Protein AF-A0ABD3MYV7-F1 (afdb_monomer)

Structure (mmCIF, N/CA/C/O backbone):
data_AF-A0ABD3MYV7-F1
#
_entry.id   AF-A0ABD3MYV7-F1
#
loop_
_atom_site.group_PDB
_atom_site.id
_atom_site.type_symbol
_atom_site.label_atom_id
_atom_site.label_alt_id
_atom_site.label_comp_id
_atom_site.label_asym_id
_atom_site.label_entity_id
_atom_site.label_seq_id
_atom_site.pdbx_PDB_ins_code
_atom_site.Cartn_x
_atom_site.Cartn_y
_atom_site.Cartn_z
_atom_site.occupancy
_atom_site.B_iso_or_equiv
_atom_site.auth_seq_id
_atom_site.auth_comp_id
_atom_site.auth_asym_id
_atom_site.auth_atom_id
_atom_site.pdbx_PDB_model_num
ATOM 1 N N . MET A 1 1 ? 2.515 -23.924 21.055 1.00 36.47 1 MET A N 1
ATOM 2 C CA . MET A 1 1 ? 2.616 -22.452 21.004 1.00 36.47 1 MET A CA 1
ATOM 3 C C . MET A 1 1 ? 3.334 -22.144 19.725 1.00 36.47 1 MET A C 1
ATOM 5 O O . MET A 1 1 ? 4.558 -22.101 19.681 1.00 36.47 1 MET A O 1
ATOM 9 N N . ASP A 1 2 ? 2.544 -22.085 18.675 1.00 47.31 2 ASP A N 1
ATOM 10 C CA . ASP A 1 2 ? 3.003 -21.839 17.327 1.00 47.31 2 ASP A CA 1
ATOM 11 C C . ASP A 1 2 ? 3.311 -20.348 17.222 1.00 47.31 2 ASP A C 1
ATOM 13 O O . ASP A 1 2 ? 2.610 -19.517 17.807 1.00 47.31 2 ASP A O 1
ATOM 17 N N . ILE A 1 3 ? 4.426 -20.013 16.579 1.00 49.31 3 ILE A N 1
ATOM 18 C CA . ILE A 1 3 ? 4.874 -18.626 16.492 1.00 49.31 3 ILE A CA 1
ATOM 19 C C . ILE A 1 3 ? 3.956 -17.933 15.492 1.00 49.31 3 ILE A C 1
ATOM 21 O O . ILE A 1 3 ? 4.133 -18.089 14.284 1.00 49.31 3 ILE A O 1
ATOM 25 N N . ILE A 1 4 ? 2.984 -17.184 16.013 1.00 54.34 4 ILE A N 1
ATOM 26 C CA . ILE A 1 4 ? 2.202 -16.225 15.238 1.00 54.34 4 ILE A CA 1
ATOM 27 C C . ILE A 1 4 ? 3.210 -15.216 14.685 1.00 54.34 4 ILE A C 1
ATOM 29 O O . ILE A 1 4 ? 3.728 -14.371 15.417 1.00 54.34 4 ILE A O 1
ATOM 33 N N . GLN A 1 5 ? 3.545 -15.357 13.404 1.00 55.78 5 GLN A N 1
ATOM 34 C CA . GLN A 1 5 ? 4.184 -14.271 12.675 1.00 55.78 5 GLN A CA 1
ATOM 35 C C . GLN A 1 5 ? 3.146 -13.146 12.601 1.00 55.78 5 GLN A C 1
ATOM 37 O O . GLN A 1 5 ? 1.983 -13.444 12.330 1.00 55.78 5 GLN A O 1
ATOM 42 N N . PRO A 1 6 ? 3.507 -11.884 12.884 1.00 60.34 6 PRO A N 1
ATOM 43 C CA . PRO A 1 6 ? 2.593 -10.784 12.628 1.00 60.34 6 PRO A CA 1
ATOM 44 C C . PRO A 1 6 ? 2.357 -10.733 11.117 1.00 60.34 6 PRO A C 1
ATOM 46 O O . PRO A 1 6 ? 3.303 -10.497 10.364 1.00 60.34 6 PRO A O 1
ATOM 49 N N . ASP A 1 7 ? 1.127 -11.012 10.685 1.00 63.66 7 ASP A N 1
ATOM 50 C CA . ASP A 1 7 ? 0.759 -10.938 9.273 1.00 63.66 7 ASP A CA 1
ATOM 51 C C . ASP A 1 7 ? 1.057 -9.526 8.748 1.00 63.66 7 ASP A C 1
ATOM 53 O O . ASP A 1 7 ? 0.662 -8.526 9.355 1.00 63.66 7 ASP A O 1
ATOM 57 N N . GLU A 1 8 ? 1.789 -9.446 7.633 1.00 74.06 8 GLU A N 1
ATOM 58 C CA . GLU A 1 8 ? 2.150 -8.177 6.998 1.00 74.06 8 GLU A CA 1
ATOM 59 C C . GLU A 1 8 ? 0.864 -7.439 6.618 1.00 74.06 8 GLU A C 1
ATOM 61 O O . GLU A 1 8 ? 0.076 -7.915 5.795 1.00 74.06 8 GLU A O 1
ATOM 66 N N . THR A 1 9 ? 0.611 -6.293 7.255 1.00 83.06 9 THR A N 1
ATOM 67 C CA . THR A 1 9 ? -0.692 -5.644 7.096 1.00 83.06 9 THR A CA 1
ATOM 68 C C . THR A 1 9 ? -0.845 -5.118 5.665 1.00 83.06 9 THR A C 1
ATOM 70 O O . THR A 1 9 ? 0.145 -4.705 5.051 1.00 83.06 9 THR A O 1
ATOM 73 N N . PRO A 1 10 ? -2.070 -5.047 5.108 1.00 81.44 10 PRO A N 1
ATOM 74 C CA . PRO A 1 10 ? -2.277 -4.515 3.758 1.00 81.44 10 PRO A CA 1
ATOM 75 C C . PRO A 1 10 ? -1.707 -3.099 3.555 1.00 81.44 10 PRO A C 1
ATOM 77 O O . PRO A 1 10 ? -1.323 -2.746 2.441 1.00 81.44 10 PRO A O 1
ATOM 80 N N . ALA A 1 11 ? -1.602 -2.309 4.631 1.00 84.31 11 ALA A N 1
ATOM 81 C CA . ALA A 1 11 ? -0.938 -1.010 4.633 1.00 84.31 11 ALA A CA 1
ATOM 82 C C . ALA A 1 11 ? 0.594 -1.124 4.493 1.00 84.31 11 ALA A C 1
ATOM 84 O O . ALA A 1 11 ? 1.169 -0.431 3.657 1.00 84.31 11 ALA A O 1
ATOM 85 N N . GLN A 1 12 ? 1.243 -2.022 5.245 1.00 87.94 12 GLN A N 1
ATOM 86 C CA . GLN A 1 12 ? 2.692 -2.272 5.163 1.00 87.94 12 GLN A CA 1
ATOM 87 C C . GLN A 1 12 ? 3.096 -2.806 3.781 1.00 87.94 12 GLN A C 1
ATOM 89 O O . GLN A 1 12 ? 4.025 -2.285 3.166 1.00 87.94 12 GLN A O 1
ATOM 94 N N . ALA A 1 13 ? 2.338 -3.766 3.243 1.00 87.56 13 ALA A N 1
ATOM 95 C CA . ALA A 1 13 ? 2.571 -4.301 1.902 1.00 87.56 13 ALA A CA 1
ATOM 96 C C . ALA A 1 13 ? 2.395 -3.230 0.803 1.00 87.56 13 ALA A C 1
ATOM 98 O O . ALA A 1 13 ? 3.125 -3.217 -0.195 1.00 87.56 13 ALA A O 1
ATOM 99 N N . TRP A 1 14 ? 1.448 -2.297 0.977 1.00 91.12 14 TRP A N 1
ATOM 100 C CA . TRP A 1 14 ? 1.269 -1.162 0.067 1.00 91.12 14 TRP A CA 1
ATOM 101 C C . TRP A 1 14 ? 2.412 -0.141 0.180 1.00 91.12 14 TRP A C 1
ATOM 103 O O . TRP A 1 14 ? 2.925 0.303 -0.848 1.00 91.12 14 TRP A O 1
ATOM 113 N N . GLU A 1 15 ? 2.858 0.184 1.397 1.00 91.38 15 GLU A N 1
ATOM 114 C CA . GLU A 1 15 ? 3.993 1.078 1.665 1.00 91.38 15 GLU A CA 1
ATOM 115 C C . GLU A 1 15 ? 5.293 0.526 1.056 1.00 91.38 15 GLU A C 1
ATOM 117 O O . GLU A 1 15 ? 5.950 1.212 0.271 1.00 91.38 15 GLU A O 1
ATOM 122 N N . ALA A 1 16 ? 5.604 -0.752 1.292 1.00 92.62 16 ALA A N 1
ATOM 123 C CA . ALA A 1 16 ? 6.754 -1.430 0.694 1.00 92.62 16 ALA A CA 1
ATOM 124 C C . ALA A 1 16 ? 6.693 -1.452 -0.849 1.00 92.62 16 ALA A C 1
ATOM 126 O O . ALA A 1 16 ? 7.713 -1.276 -1.524 1.00 92.62 16 ALA A O 1
ATOM 127 N N . SER A 1 17 ? 5.498 -1.621 -1.429 1.00 91.88 17 SER A N 1
ATOM 128 C CA . SER A 1 17 ? 5.279 -1.574 -2.883 1.00 91.88 17 SER A CA 1
ATOM 129 C C . SER A 1 17 ? 5.450 -0.163 -3.465 1.00 91.88 17 SER A C 1
ATOM 131 O O . SER A 1 17 ? 6.035 0.004 -4.546 1.00 91.88 17 SER A O 1
ATOM 133 N N . LEU A 1 18 ? 5.006 0.870 -2.739 1.00 92.94 18 LEU A N 1
ATOM 134 C CA . LEU A 1 18 ? 5.234 2.271 -3.091 1.00 92.94 18 LEU A CA 1
ATOM 135 C C . LEU A 1 18 ? 6.731 2.594 -3.075 1.00 92.94 18 LEU A C 1
ATOM 137 O O . LEU A 1 18 ? 7.252 3.083 -4.078 1.00 92.94 18 LEU A O 1
ATOM 141 N N . ASP A 1 19 ? 7.437 2.257 -1.997 1.00 94.62 19 ASP A N 1
ATOM 142 C CA . ASP A 1 19 ? 8.872 2.514 -1.860 1.00 94.62 19 ASP A CA 1
ATOM 143 C C . ASP A 1 19 ? 9.697 1.756 -2.903 1.00 94.62 19 ASP A C 1
ATOM 145 O O . ASP A 1 19 ? 10.588 2.338 -3.532 1.00 94.62 19 ASP A O 1
ATOM 149 N N . ALA A 1 20 ? 9.376 0.490 -3.181 1.00 94.06 20 ALA A N 1
ATOM 150 C CA . ALA A 1 20 ? 9.996 -0.261 -4.271 1.00 94.06 20 ALA A CA 1
ATOM 151 C C . ALA A 1 20 ? 9.771 0.422 -5.636 1.00 94.06 20 ALA A C 1
ATOM 153 O O . ALA A 1 20 ? 10.684 0.484 -6.468 1.00 94.06 20 ALA A O 1
ATOM 154 N N . THR A 1 21 ? 8.583 0.989 -5.863 1.00 94.00 21 THR A N 1
ATOM 155 C CA . THR A 1 21 ? 8.242 1.714 -7.097 1.00 94.00 21 THR A CA 1
ATOM 156 C C . THR A 1 21 ? 8.982 3.051 -7.200 1.00 94.00 21 THR A C 1
ATOM 158 O O . THR A 1 21 ? 9.562 3.345 -8.247 1.00 94.00 21 THR A O 1
ATOM 161 N N . CYS A 1 22 ? 9.047 3.832 -6.120 1.00 93.81 22 CYS A N 1
ATOM 162 C CA . CYS A 1 22 ? 9.780 5.098 -6.040 1.00 93.81 22 CYS A CA 1
ATOM 163 C C . CYS A 1 22 ? 11.290 4.902 -6.244 1.00 93.81 22 CYS A C 1
ATOM 165 O O . CYS A 1 22 ? 11.905 5.587 -7.069 1.00 93.81 22 CYS A O 1
ATOM 167 N N . ASN A 1 23 ? 11.885 3.909 -5.577 1.00 94.81 23 ASN A N 1
ATOM 168 C CA . ASN A 1 23 ? 13.293 3.551 -5.757 1.00 94.81 23 ASN A CA 1
ATOM 169 C C . ASN A 1 23 ? 13.581 3.058 -7.186 1.00 94.81 23 ASN A C 1
ATOM 171 O O . ASN A 1 23 ? 14.615 3.409 -7.767 1.00 94.81 23 ASN A O 1
ATOM 175 N N . ARG A 1 24 ? 12.654 2.308 -7.805 1.00 93.50 24 ARG A N 1
ATOM 176 C CA . ARG A 1 24 ? 12.755 1.899 -9.216 1.00 93.50 24 ARG A CA 1
ATOM 177 C C . ARG A 1 24 ? 12.683 3.098 -10.163 1.00 93.50 24 ARG A C 1
ATOM 179 O O . ARG A 1 24 ? 13.542 3.201 -11.035 1.00 93.50 24 ARG A O 1
ATOM 186 N N . LEU A 1 25 ? 11.724 4.010 -9.988 1.00 94.00 25 LEU A N 1
ATOM 187 C CA . LEU A 1 25 ? 11.602 5.247 -10.774 1.00 94.00 25 LEU A CA 1
ATOM 188 C C . LEU A 1 25 ? 12.901 6.063 -10.733 1.00 94.00 25 LEU A C 1
ATOM 190 O O . LEU A 1 25 ? 13.466 6.372 -11.784 1.00 94.00 25 LEU A O 1
ATOM 194 N N . MET A 1 26 ? 13.419 6.334 -9.531 1.00 94.00 26 MET A N 1
ATOM 195 C CA . MET A 1 26 ? 14.674 7.065 -9.333 1.00 94.00 26 MET A CA 1
ATOM 196 C C . MET A 1 26 ? 15.857 6.358 -10.012 1.00 94.00 26 MET A C 1
ATOM 198 O O . MET A 1 26 ? 16.625 6.983 -10.744 1.00 94.00 26 MET A O 1
ATOM 202 N N . SER A 1 27 ? 15.973 5.039 -9.841 1.00 93.12 27 SER A N 1
ATOM 203 C CA . SER A 1 27 ? 17.054 4.242 -10.435 1.00 93.12 27 SER A CA 1
ATOM 204 C C . SER A 1 27 ? 17.023 4.248 -11.968 1.00 93.12 27 SER A C 1
ATOM 206 O O . SER A 1 27 ? 18.074 4.353 -12.603 1.00 93.12 27 SER A O 1
ATOM 208 N N . GLN A 1 28 ? 15.837 4.173 -12.582 1.00 92.38 28 GLN A N 1
ATOM 209 C CA . GLN A 1 28 ? 15.694 4.219 -14.043 1.00 92.38 28 GLN A CA 1
ATOM 210 C C . GLN A 1 28 ? 15.928 5.630 -14.594 1.00 92.38 28 GLN A C 1
ATOM 212 O O . GLN A 1 28 ? 16.601 5.773 -15.611 1.00 92.38 28 GLN A O 1
ATOM 217 N N . TYR A 1 29 ? 15.481 6.675 -13.892 1.00 92.94 29 TYR A N 1
ATOM 218 C CA . TYR A 1 29 ? 15.766 8.066 -14.252 1.00 92.94 29 TYR A CA 1
ATOM 219 C C . TYR A 1 29 ? 17.272 8.378 -14.207 1.00 92.94 29 TYR A C 1
ATOM 221 O O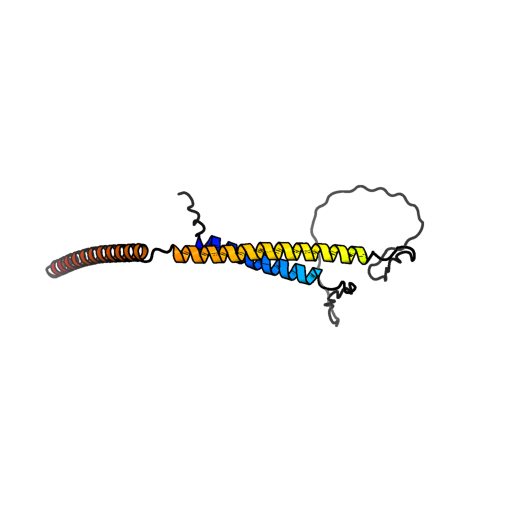 . TYR A 1 29 ? 17.826 8.907 -15.170 1.00 92.94 29 TYR A O 1
ATOM 229 N N . LEU A 1 30 ? 17.972 7.967 -13.144 1.00 92.44 30 LEU A N 1
ATOM 230 C CA . LEU A 1 30 ? 19.432 8.092 -13.045 1.00 92.44 30 LEU A CA 1
ATOM 231 C C . LEU A 1 30 ? 20.170 7.253 -14.105 1.00 92.44 30 LEU A C 1
ATOM 233 O O . LEU A 1 30 ? 21.214 7.679 -14.603 1.00 92.44 30 LEU A O 1
ATOM 237 N N . SER A 1 31 ? 19.632 6.091 -14.487 1.00 88.94 31 SER A N 1
ATOM 238 C CA . SER A 1 31 ? 20.186 5.272 -15.577 1.00 88.94 31 SER A CA 1
ATOM 239 C C . SER A 1 31 ? 19.998 5.936 -16.944 1.00 88.94 31 SER A C 1
ATOM 241 O O . SER A 1 31 ? 20.932 5.956 -17.744 1.00 88.94 31 SER A O 1
ATOM 243 N N . LEU A 1 32 ? 18.836 6.550 -17.190 1.00 90.44 32 LEU A N 1
ATOM 244 C CA . LEU A 1 32 ? 18.550 7.324 -18.397 1.00 90.44 32 LEU A CA 1
ATOM 245 C C . LEU A 1 32 ? 19.470 8.548 -18.501 1.00 90.44 32 LEU A C 1
ATOM 247 O O . LEU A 1 32 ? 20.079 8.755 -19.546 1.00 90.44 32 LEU A O 1
ATOM 251 N N . LEU A 1 33 ? 19.646 9.307 -17.412 1.00 90.00 33 LEU A N 1
ATOM 252 C CA . LEU A 1 33 ? 20.596 10.425 -17.362 1.00 90.00 33 LEU A CA 1
ATOM 253 C C . LEU A 1 33 ? 22.038 9.971 -17.629 1.00 90.00 33 LEU A C 1
ATOM 255 O O . LEU A 1 33 ? 22.768 10.661 -18.334 1.00 90.00 33 LEU A O 1
ATOM 259 N N . ARG A 1 34 ? 22.449 8.804 -17.115 1.00 87.06 34 ARG A N 1
ATOM 260 C CA . ARG A 1 34 ? 23.784 8.238 -17.367 1.00 87.06 34 ARG A CA 1
ATOM 261 C C . ARG A 1 34 ? 23.978 7.802 -18.822 1.00 87.06 34 ARG A C 1
ATOM 263 O O . ARG A 1 34 ? 25.063 7.999 -19.351 1.00 87.06 34 ARG A O 1
ATOM 270 N N . ALA A 1 35 ? 22.953 7.236 -19.458 1.00 81.81 35 ALA A N 1
ATOM 271 C CA . ALA A 1 35 ? 23.001 6.821 -20.863 1.00 81.81 35 ALA A CA 1
ATOM 272 C C . ALA A 1 35 ? 22.854 7.997 -21.852 1.00 81.81 35 ALA A C 1
ATOM 274 O O . ALA A 1 35 ? 23.325 7.910 -22.983 1.00 81.81 35 ALA A O 1
ATOM 275 N N . ALA A 1 36 ? 22.212 9.092 -21.430 1.00 77.06 36 ALA A N 1
ATOM 276 C CA . ALA A 1 36 ? 22.079 10.333 -22.197 1.00 77.06 36 ALA A CA 1
ATOM 277 C C . ALA A 1 36 ? 23.242 11.321 -21.980 1.00 77.06 36 ALA A C 1
ATOM 279 O O . ALA A 1 36 ? 23.415 12.247 -22.774 1.00 77.06 36 ALA A O 1
ATOM 280 N N . ALA A 1 37 ? 24.041 11.147 -20.922 1.00 79.75 37 ALA A N 1
ATOM 281 C CA . ALA A 1 37 ? 25.275 11.897 -20.741 1.00 79.75 37 ALA A CA 1
ATOM 282 C C . ALA A 1 37 ? 26.236 11.592 -21.907 1.00 79.75 37 ALA A C 1
ATOM 284 O O . ALA A 1 37 ? 26.428 10.422 -22.247 1.00 79.75 37 ALA A O 1
ATOM 285 N N . PRO A 1 38 ? 26.862 12.608 -22.531 1.00 64.56 38 PRO A N 1
ATOM 286 C CA . PRO A 1 38 ? 27.871 12.355 -23.547 1.00 64.56 38 PRO A CA 1
ATOM 287 C C . PRO A 1 38 ? 29.024 11.561 -22.930 1.00 64.56 38 PRO A C 1
ATOM 289 O O . PRO A 1 38 ? 29.392 11.795 -21.777 1.00 64.56 38 PRO A O 1
ATOM 292 N N . ALA A 1 39 ? 29.627 10.667 -23.714 1.00 61.19 39 ALA A N 1
ATOM 293 C CA . ALA A 1 39 ? 30.823 9.926 -23.327 1.00 61.19 39 ALA A CA 1
ATOM 294 C C . ALA A 1 39 ? 32.039 10.867 -23.240 1.00 61.19 39 ALA A C 1
ATOM 296 O O . ALA A 1 39 ? 32.925 10.866 -24.094 1.00 61.19 39 ALA A O 1
ATOM 297 N N . THR A 1 40 ? 32.075 11.704 -22.201 1.00 48.66 40 THR A N 1
ATOM 298 C CA . THR A 1 40 ? 33.272 12.434 -21.801 1.00 48.66 40 THR A CA 1
ATOM 299 C C . THR A 1 40 ? 34.365 11.414 -21.533 1.00 48.66 40 THR A C 1
ATOM 301 O O . THR A 1 40 ? 34.177 10.525 -20.700 1.00 48.66 40 THR A O 1
ATOM 304 N N . THR A 1 41 ? 35.487 11.556 -22.242 1.00 44.34 41 THR A N 1
ATOM 305 C CA . THR A 1 41 ? 36.715 10.772 -22.080 1.00 44.34 41 THR A CA 1
ATOM 306 C C . THR A 1 41 ? 36.946 10.407 -20.618 1.00 44.34 41 THR A C 1
ATOM 308 O O . THR A 1 41 ? 36.875 11.281 -19.755 1.00 44.34 41 THR A O 1
ATOM 311 N N . THR A 1 42 ? 37.241 9.135 -20.337 1.00 44.19 42 THR A N 1
ATOM 312 C CA . THR A 1 42 ? 37.446 8.614 -18.978 1.00 44.19 42 THR A CA 1
ATOM 313 C C . THR A 1 42 ? 38.747 9.132 -18.357 1.00 44.19 42 THR A C 1
ATOM 315 O O . THR A 1 42 ? 39.705 8.388 -18.151 1.00 44.19 42 THR A O 1
ATOM 318 N N . THR A 1 43 ? 38.783 10.425 -18.040 1.00 40.59 43 THR A N 1
ATOM 319 C CA . THR A 1 43 ? 39.761 11.040 -17.149 1.00 40.59 43 THR A CA 1
ATOM 320 C C . THR A 1 43 ? 39.474 10.530 -15.745 1.00 40.59 43 THR A C 1
ATOM 322 O O . THR A 1 43 ? 38.620 11.050 -15.029 1.00 40.59 43 THR A O 1
ATOM 325 N N . SER A 1 44 ? 40.169 9.461 -15.365 1.00 38.28 44 SER A N 1
ATOM 326 C CA . SER A 1 44 ? 40.065 8.850 -14.047 1.00 38.28 44 SER A CA 1
ATOM 327 C C . SER A 1 44 ? 40.565 9.814 -12.970 1.00 38.28 44 SER A C 1
ATOM 329 O O . SER A 1 44 ? 41.757 9.855 -12.665 1.00 38.28 44 SER A O 1
ATOM 331 N N . LEU A 1 45 ? 39.645 10.564 -12.362 1.00 36.66 45 LEU A N 1
ATOM 332 C CA . LEU A 1 45 ? 39.866 11.256 -11.092 1.00 36.66 45 LEU A CA 1
ATOM 333 C C . LEU A 1 45 ? 39.941 10.219 -9.964 1.00 36.66 45 LEU A C 1
ATOM 335 O O . LEU A 1 45 ? 39.028 10.064 -9.157 1.00 36.66 45 LEU A O 1
ATOM 339 N N . SER A 1 46 ? 41.047 9.476 -9.931 1.00 34.84 46 SER A N 1
ATOM 340 C CA . SER A 1 46 ? 41.433 8.665 -8.784 1.00 34.84 46 SER A CA 1
ATOM 341 C C . SER A 1 46 ? 41.711 9.601 -7.610 1.00 34.84 46 SER A C 1
ATOM 343 O O . SER A 1 46 ? 42.722 10.306 -7.613 1.00 34.84 46 SER A O 1
ATOM 345 N N . SER A 1 47 ? 40.812 9.622 -6.627 1.00 32.31 47 SER A N 1
ATOM 346 C CA . SER A 1 47 ? 40.906 10.456 -5.427 1.00 32.31 47 SER A CA 1
ATOM 347 C C . SER A 1 47 ? 42.166 10.131 -4.621 1.00 32.31 47 SER A C 1
ATOM 349 O O . SER A 1 47 ? 42.157 9.263 -3.751 1.00 32.31 47 SER A O 1
ATOM 351 N N . SER A 1 48 ? 43.269 10.824 -4.905 1.00 33.97 48 SER A N 1
ATOM 352 C CA . SER A 1 48 ? 44.545 10.642 -4.217 1.00 33.97 48 SER A CA 1
ATOM 353 C C . SER A 1 48 ? 44.523 11.326 -2.848 1.00 33.97 48 SER A C 1
ATOM 355 O O . SER A 1 48 ? 45.169 12.355 -2.641 1.00 33.97 48 SER A O 1
ATOM 357 N N . SER A 1 49 ? 43.790 10.747 -1.896 1.00 41.00 49 SER A N 1
ATOM 358 C CA . SER A 1 49 ? 43.873 11.073 -0.468 1.00 41.00 49 SER A CA 1
ATOM 359 C C . SER A 1 49 ? 45.201 10.560 0.113 1.00 41.00 49 SER A C 1
ATOM 361 O O . SER A 1 49 ? 45.236 9.638 0.926 1.00 41.00 49 SER A O 1
ATOM 363 N N . GLY A 1 50 ? 46.306 11.124 -0.382 1.00 32.75 50 GLY A N 1
ATOM 364 C CA . GLY A 1 50 ? 47.680 10.810 -0.004 1.00 32.75 50 GLY A CA 1
ATOM 365 C C . GLY A 1 50 ? 48.195 11.782 1.054 1.00 32.75 50 GLY A C 1
ATOM 366 O O . GLY A 1 50 ? 48.272 12.984 0.817 1.00 32.75 50 GLY A O 1
ATOM 367 N N . SER A 1 51 ? 48.542 11.236 2.215 1.00 33.25 51 SER A N 1
ATOM 368 C CA . SER A 1 51 ? 49.103 11.912 3.391 1.00 33.25 51 SER A CA 1
ATOM 369 C C . SER A 1 51 ? 50.137 13.010 3.095 1.00 33.25 51 SER A C 1
ATOM 371 O O . SER A 1 51 ? 51.145 12.751 2.434 1.00 33.25 51 SER A O 1
ATOM 373 N N . SER A 1 52 ? 49.964 14.182 3.716 1.00 32.12 52 SER A N 1
ATOM 374 C CA . SER A 1 52 ? 51.073 15.121 3.938 1.00 32.12 52 SER A CA 1
ATOM 375 C C . SER A 1 52 ? 52.069 14.518 4.935 1.00 32.12 52 SER A C 1
ATOM 377 O O . SER A 1 52 ? 51.658 13.918 5.929 1.00 32.12 52 SER A O 1
ATOM 379 N N . SER A 1 53 ? 53.367 14.649 4.666 1.00 33.28 53 SER A N 1
ATOM 380 C CA . SER A 1 53 ? 54.433 13.931 5.373 1.00 33.28 53 SER A CA 1
ATOM 381 C C . SER A 1 53 ? 55.274 14.829 6.283 1.00 33.28 53 SER A C 1
ATOM 383 O O . SER A 1 53 ? 55.879 15.786 5.801 1.00 33.28 53 SER A O 1
ATOM 385 N N . TYR A 1 54 ? 55.437 14.422 7.543 1.00 35.81 54 TYR A N 1
ATOM 386 C CA . TYR A 1 54 ? 56.577 14.784 8.395 1.00 35.81 54 TYR A CA 1
ATOM 387 C C . TYR A 1 54 ? 57.086 13.520 9.134 1.00 35.81 54 TYR A C 1
ATOM 389 O O . TYR A 1 54 ? 56.259 12.675 9.479 1.00 35.81 54 TYR A O 1
ATOM 397 N N . PRO A 1 55 ? 58.411 13.349 9.331 1.00 45.12 55 PRO A N 1
ATOM 398 C CA . PRO A 1 55 ? 59.014 12.240 10.097 1.00 45.12 55 PRO A CA 1
ATOM 399 C C . PRO A 1 55 ? 58.912 12.504 11.618 1.00 45.12 55 PRO A C 1
ATOM 401 O O . PRO A 1 55 ? 58.630 13.631 12.015 1.00 45.12 55 PRO A O 1
ATOM 404 N N . ASP A 1 56 ? 59.094 11.540 12.530 1.00 28.42 56 ASP A N 1
ATOM 405 C CA . ASP A 1 56 ? 60.352 10.820 12.833 1.00 28.42 56 ASP A CA 1
ATOM 406 C C . ASP A 1 56 ? 60.128 9.738 13.940 1.00 28.42 56 ASP A C 1
ATOM 408 O O . ASP A 1 56 ? 59.046 9.726 14.516 1.00 28.42 56 ASP A O 1
ATOM 412 N N . GLN A 1 57 ? 61.133 8.889 14.249 1.00 30.58 57 GLN A N 1
ATOM 413 C CA . GLN A 1 57 ? 61.348 8.071 15.487 1.00 30.58 57 GLN A CA 1
ATOM 414 C C . GLN A 1 57 ? 60.128 7.321 16.124 1.00 30.58 57 GLN A C 1
ATOM 416 O O . GLN A 1 57 ? 59.178 7.937 16.586 1.00 30.58 57 GLN A O 1
ATOM 421 N N . ASN A 1 58 ? 60.109 5.998 16.375 1.00 30.72 58 ASN A N 1
ATOM 422 C CA . ASN A 1 58 ? 61.160 5.133 16.943 1.00 30.72 58 ASN A CA 1
ATOM 423 C C . ASN A 1 58 ? 60.734 3.625 17.001 1.00 30.72 58 ASN A C 1
ATOM 425 O O . ASN A 1 58 ? 59.633 3.273 16.586 1.00 30.72 58 ASN A O 1
ATOM 429 N N . ASP A 1 59 ? 61.599 2.765 17.558 1.00 30.02 59 ASP A N 1
ATOM 430 C CA . ASP A 1 59 ? 61.496 1.300 17.758 1.00 30.02 59 ASP A CA 1
ATOM 431 C C . ASP A 1 59 ? 60.192 0.692 18.334 1.00 30.02 59 ASP A C 1
ATOM 433 O O . ASP A 1 59 ? 59.580 1.231 19.257 1.00 30.02 59 ASP A O 1
ATOM 437 N N . GLY A 1 60 ? 59.924 -0.573 17.950 1.00 30.42 60 GLY A N 1
ATOM 438 C CA . GLY A 1 60 ? 59.381 -1.591 18.872 1.00 30.42 60 GLY A CA 1
ATOM 439 C C . GLY A 1 60 ? 58.356 -2.598 18.314 1.00 30.42 60 GLY A C 1
ATOM 440 O O . GLY A 1 60 ? 57.267 -2.212 17.907 1.00 30.42 60 GLY A O 1
ATOM 441 N N . GLY A 1 61 ? 58.641 -3.907 18.431 1.00 29.77 61 GLY A N 1
ATOM 442 C CA . GLY A 1 61 ? 57.610 -4.967 18.449 1.00 29.77 61 GLY A CA 1
ATOM 443 C C . GLY A 1 61 ? 57.716 -6.086 17.396 1.00 29.77 61 GLY A C 1
ATOM 444 O O . GLY A 1 61 ? 57.562 -5.865 16.201 1.00 29.77 61 GLY A O 1
ATOM 445 N N . ALA A 1 62 ? 57.877 -7.325 17.869 1.00 33.69 62 ALA A N 1
ATOM 446 C CA . ALA A 1 62 ? 57.647 -8.580 17.131 1.00 33.69 62 ALA A CA 1
ATOM 447 C C . ALA A 1 62 ? 56.578 -9.409 17.922 1.00 33.69 62 ALA A C 1
ATOM 449 O O . ALA A 1 62 ? 56.189 -8.962 18.997 1.00 33.69 62 ALA A O 1
ATOM 450 N N . VAL A 1 63 ? 56.025 -10.578 17.544 1.00 35.25 63 VAL A N 1
ATOM 451 C CA . VAL A 1 63 ? 56.379 -11.615 16.549 1.00 35.25 63 VAL A CA 1
ATOM 452 C C . VAL A 1 63 ? 55.193 -12.614 16.333 1.00 35.25 63 VAL A C 1
ATOM 454 O O . VAL A 1 63 ? 54.523 -12.926 17.310 1.00 35.25 63 VAL A O 1
ATOM 457 N N . VAL A 1 64 ? 54.993 -13.163 15.109 1.00 35.44 64 VAL A N 1
ATOM 458 C CA . VAL A 1 64 ? 54.118 -14.327 14.689 1.00 35.44 64 VAL A CA 1
ATOM 459 C C . VAL A 1 64 ? 52.616 -14.352 15.131 1.00 35.44 64 VAL A C 1
ATOM 461 O O . VAL A 1 64 ? 52.183 -13.439 15.814 1.00 35.44 64 VAL A O 1
ATOM 464 N N . HIS A 1 65 ? 51.680 -15.255 14.744 1.00 31.88 65 HIS A N 1
ATOM 465 C CA . HIS A 1 65 ? 51.577 -16.564 14.018 1.00 31.88 65 HIS A CA 1
ATOM 466 C C . HIS A 1 65 ? 50.100 -16.726 13.485 1.00 31.88 65 HIS A C 1
ATOM 468 O O . HIS A 1 65 ? 49.267 -15.926 13.894 1.00 31.88 65 HIS A O 1
ATOM 474 N N . SER A 1 66 ? 49.606 -17.689 12.668 1.00 34.12 66 SER A N 1
ATOM 475 C CA . SER A 1 66 ? 50.145 -18.793 11.832 1.00 34.12 66 SER A CA 1
ATOM 476 C C . SER A 1 66 ? 49.074 -19.369 10.855 1.00 34.12 66 SER A C 1
ATOM 478 O O . SER A 1 66 ? 47.918 -19.467 11.252 1.00 34.12 66 SER A O 1
ATOM 480 N N . GLY A 1 67 ? 49.471 -19.898 9.680 1.00 30.69 67 GLY A N 1
ATOM 481 C CA . GLY A 1 67 ? 48.710 -20.887 8.863 1.00 30.69 67 GLY A CA 1
ATOM 482 C C . GLY A 1 67 ? 47.479 -20.390 8.063 1.00 30.69 67 GLY A C 1
ATOM 483 O O . GLY A 1 67 ? 46.957 -19.324 8.350 1.00 30.69 67 GLY A O 1
ATOM 484 N N . VAL A 1 68 ? 46.943 -21.079 7.034 1.00 39.34 68 VAL A N 1
ATOM 485 C CA . VAL A 1 68 ? 47.254 -22.352 6.312 1.00 39.34 68 VAL A CA 1
ATOM 486 C C . VAL A 1 68 ? 46.651 -22.232 4.878 1.00 39.34 68 VAL A C 1
ATOM 488 O O . VAL A 1 68 ? 45.629 -21.575 4.732 1.00 39.34 68 VAL A O 1
ATOM 491 N N . GLY A 1 69 ? 47.140 -22.817 3.769 1.00 32.44 69 GLY A N 1
ATOM 492 C CA . GLY A 1 69 ? 48.363 -23.609 3.546 1.00 32.44 69 GLY A CA 1
ATOM 493 C C . GLY A 1 69 ? 48.339 -24.644 2.385 1.00 32.44 69 GLY A C 1
ATOM 494 O O . GLY A 1 69 ? 49.056 -25.633 2.489 1.00 32.44 69 GLY A O 1
ATOM 495 N N . VAL A 1 70 ? 47.548 -24.475 1.307 1.00 37.03 70 VAL A N 1
ATOM 496 C CA . VAL A 1 70 ? 47.448 -25.419 0.152 1.00 37.03 70 VAL A CA 1
ATOM 497 C C . VAL A 1 70 ? 47.512 -24.642 -1.179 1.00 37.03 70 VAL A C 1
ATOM 499 O O . VAL A 1 70 ? 46.930 -23.567 -1.256 1.00 37.03 70 VAL A O 1
ATOM 502 N N . GLY A 1 71 ? 48.154 -25.096 -2.265 1.00 33.72 71 GLY A N 1
ATOM 503 C CA . GLY A 1 71 ? 49.005 -26.281 -2.462 1.00 33.72 71 GLY A CA 1
ATOM 504 C C . GLY A 1 71 ? 49.591 -26.311 -3.890 1.00 33.72 71 GLY A C 1
ATOM 505 O O . GLY A 1 71 ? 48.893 -26.013 -4.854 1.00 33.72 71 GLY A O 1
ATOM 506 N N . SER A 1 72 ? 50.886 -26.607 -4.020 1.00 37.22 72 SER A N 1
ATOM 507 C CA . SER A 1 72 ? 51.718 -26.311 -5.202 1.00 37.22 72 SER A CA 1
ATOM 508 C C . SER A 1 72 ? 51.430 -27.108 -6.485 1.00 37.22 72 SER A C 1
ATOM 510 O O . SER A 1 72 ? 51.051 -28.276 -6.447 1.00 37.22 72 SER A O 1
ATOM 512 N N . SER A 1 73 ? 51.838 -26.544 -7.628 1.00 34.78 73 SER A N 1
ATOM 513 C CA . SER A 1 73 ? 52.438 -27.312 -8.733 1.00 34.78 73 SER A CA 1
ATOM 514 C C . SER A 1 73 ? 53.442 -26.451 -9.502 1.00 34.78 73 SER A C 1
ATOM 516 O O . SER A 1 73 ? 53.081 -25.462 -10.133 1.00 34.78 73 SER A O 1
ATOM 518 N N . SER A 1 74 ? 54.720 -26.819 -9.414 1.00 40.53 74 SER A N 1
ATOM 519 C CA . SER A 1 74 ? 55.839 -26.104 -10.036 1.00 40.53 74 SER A CA 1
ATOM 520 C C . SER A 1 74 ? 56.159 -26.673 -11.415 1.00 40.53 74 SER A C 1
ATOM 522 O O . SER A 1 74 ? 56.120 -27.887 -11.594 1.00 40.53 74 SER A O 1
ATOM 524 N N . ASN A 1 75 ? 56.608 -25.833 -12.350 1.00 37.31 75 ASN A N 1
ATOM 525 C CA . ASN A 1 75 ? 57.422 -26.300 -13.473 1.00 37.31 75 ASN A CA 1
ATOM 526 C C . ASN A 1 75 ? 58.417 -25.217 -13.906 1.00 37.31 75 ASN A C 1
ATOM 528 O O . ASN A 1 75 ? 58.057 -24.231 -14.546 1.00 37.31 75 ASN A O 1
ATOM 532 N N . SER A 1 76 ? 59.685 -25.402 -13.539 1.00 36.62 76 SER A N 1
ATOM 533 C CA . SER A 1 76 ? 60.776 -24.517 -13.947 1.00 36.62 76 SER A CA 1
ATOM 534 C C . SER A 1 76 ? 61.283 -24.928 -15.326 1.00 36.62 76 SER A C 1
ATOM 536 O O . SER A 1 76 ? 61.737 -26.052 -15.518 1.00 36.62 76 SER A O 1
ATOM 538 N N . SER A 1 77 ? 61.255 -24.014 -16.291 1.00 38.78 77 SER A N 1
ATOM 539 C CA . SER A 1 77 ? 61.884 -24.192 -17.604 1.00 38.78 77 SER A CA 1
ATOM 540 C C . SER A 1 77 ? 62.574 -22.891 -17.990 1.00 38.78 77 SER A C 1
ATOM 542 O O . SER A 1 77 ? 61.939 -21.936 -18.430 1.00 38.78 77 SER A O 1
ATOM 544 N N . ALA A 1 78 ? 63.881 -22.824 -17.737 1.00 39.94 78 ALA A N 1
ATOM 545 C CA . ALA A 1 78 ? 64.652 -21.602 -17.913 1.00 39.94 78 ALA A CA 1
ATOM 546 C C . ALA A 1 78 ? 64.899 -21.312 -19.401 1.00 39.94 78 ALA A C 1
ATOM 548 O O . ALA A 1 78 ? 65.660 -22.017 -20.058 1.00 39.94 78 ALA A O 1
ATOM 549 N N . ASN A 1 79 ? 64.310 -20.228 -19.909 1.00 38.00 79 ASN A N 1
ATOM 550 C CA . ASN A 1 79 ? 64.702 -19.625 -21.179 1.00 38.00 79 ASN A CA 1
ATOM 551 C C . ASN A 1 79 ? 64.965 -18.128 -20.959 1.00 38.00 79 ASN A C 1
ATOM 553 O O . ASN A 1 79 ? 64.041 -17.323 -20.846 1.00 38.00 79 ASN A O 1
ATOM 557 N N . ILE A 1 80 ? 66.240 -17.760 -20.816 1.00 47.81 80 ILE A N 1
ATOM 558 C CA . ILE A 1 80 ? 66.646 -16.393 -20.476 1.00 47.81 80 ILE A CA 1
ATOM 559 C C . ILE A 1 80 ? 66.625 -15.530 -21.742 1.00 47.81 80 ILE A C 1
ATOM 561 O O . ILE A 1 80 ? 67.604 -15.485 -22.487 1.00 47.81 80 ILE A O 1
ATOM 565 N N . ARG A 1 81 ? 65.526 -14.795 -21.965 1.00 35.50 81 ARG A N 1
ATOM 566 C CA . ARG A 1 81 ? 65.503 -13.704 -22.956 1.00 35.50 81 ARG A CA 1
ATOM 567 C C . ARG A 1 81 ? 64.627 -12.495 -22.592 1.00 35.50 81 ARG A C 1
ATOM 569 O O . ARG A 1 81 ? 63.808 -12.053 -23.382 1.00 35.50 81 ARG A O 1
ATOM 576 N N . GLY A 1 82 ? 64.892 -11.935 -21.411 1.00 43.47 82 GLY A N 1
ATOM 577 C CA . GLY A 1 82 ? 64.814 -10.492 -21.135 1.00 43.47 82 GLY A CA 1
ATOM 578 C C . GLY A 1 82 ? 63.472 -9.759 -21.287 1.00 43.47 82 GLY A C 1
ATOM 579 O O . GLY A 1 82 ? 63.241 -9.119 -22.304 1.00 43.47 82 GLY A O 1
ATOM 580 N N . GLN A 1 83 ? 62.712 -9.6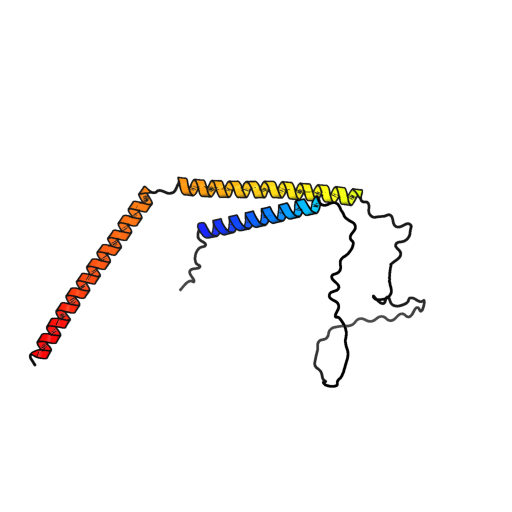88 -20.192 1.00 39.91 83 GLN A N 1
ATOM 581 C CA . GLN A 1 83 ? 61.892 -8.533 -19.779 1.00 39.91 83 GLN A CA 1
ATOM 582 C C . GLN A 1 83 ? 61.813 -8.604 -18.241 1.00 39.91 83 GLN A C 1
ATOM 584 O O . GLN A 1 83 ? 61.395 -9.614 -17.687 1.00 39.91 83 GLN A O 1
ATOM 589 N N . VAL A 1 84 ? 62.513 -7.729 -17.511 1.00 44.81 84 VAL A N 1
ATOM 590 C CA . VAL A 1 84 ? 61.997 -6.430 -17.031 1.00 44.81 84 VAL A CA 1
ATOM 591 C C . VAL A 1 84 ? 60.649 -6.612 -16.330 1.00 44.81 84 VAL A C 1
ATOM 593 O O . VAL A 1 84 ? 59.613 -6.704 -16.982 1.00 44.81 84 VAL A O 1
ATOM 596 N N . GLY A 1 85 ? 60.676 -6.667 -14.996 1.00 44.34 85 GLY A N 1
ATOM 597 C CA . GLY A 1 85 ? 59.460 -6.705 -14.186 1.00 44.34 85 GLY A CA 1
ATOM 598 C C . GLY A 1 85 ? 58.692 -5.388 -14.291 1.00 44.34 85 GLY A C 1
ATOM 599 O O . GLY A 1 85 ? 59.280 -4.311 -14.189 1.00 44.34 85 GLY A O 1
ATOM 600 N N . THR A 1 86 ? 57.380 -5.475 -14.487 1.00 50.03 86 THR A N 1
ATOM 601 C CA . THR A 1 86 ? 56.482 -4.319 -14.570 1.00 50.03 86 THR A CA 1
ATOM 602 C C . THR A 1 86 ? 56.179 -3.773 -13.174 1.00 50.03 86 THR A C 1
ATOM 604 O O . THR A 1 86 ? 55.175 -4.131 -12.559 1.00 50.03 86 THR A O 1
ATOM 607 N N 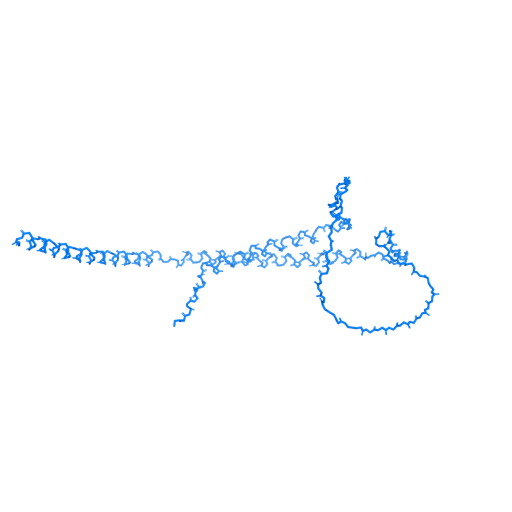. ASP A 1 87 ? 57.068 -2.919 -12.666 1.00 49.94 87 ASP A N 1
ATOM 608 C CA . ASP A 1 87 ? 56.810 -2.074 -11.496 1.00 49.94 87 ASP A CA 1
ATOM 609 C C . ASP A 1 87 ? 55.587 -1.169 -11.773 1.00 49.94 87 ASP A C 1
ATOM 611 O O . ASP A 1 87 ? 55.617 -0.428 -12.756 1.00 49.94 87 ASP A O 1
ATOM 615 N N . PRO A 1 88 ? 54.525 -1.173 -10.942 1.00 53.81 88 PRO A N 1
ATOM 616 C CA . PRO A 1 88 ? 53.366 -0.295 -11.126 1.00 53.81 88 PRO A CA 1
ATOM 617 C C . PRO A 1 88 ? 53.676 1.205 -10.943 1.00 53.81 88 PRO A C 1
ATOM 619 O O . PRO A 1 88 ? 52.812 2.036 -11.217 1.00 53.81 88 PRO A O 1
ATOM 622 N N . ARG A 1 89 ? 54.882 1.576 -10.485 1.00 52.94 89 ARG A N 1
ATOM 623 C CA . ARG A 1 89 ? 55.391 2.961 -10.497 1.00 52.94 89 ARG A CA 1
ATOM 624 C C . ARG A 1 89 ? 56.181 3.304 -11.758 1.00 52.94 89 ARG A C 1
ATOM 626 O O . ARG A 1 89 ? 56.335 4.489 -12.057 1.00 52.94 89 ARG A O 1
ATOM 633 N N . ALA A 1 90 ? 56.674 2.314 -12.504 1.00 51.44 90 ALA A N 1
ATOM 634 C CA . ALA A 1 90 ? 57.155 2.563 -13.853 1.00 51.44 90 ALA A CA 1
ATOM 635 C C . ALA A 1 90 ? 55.939 2.921 -14.714 1.00 51.44 90 ALA A C 1
ATOM 637 O O . ALA A 1 90 ? 54.921 2.233 -14.671 1.00 51.44 90 ALA A O 1
ATOM 638 N N . GLY A 1 91 ? 56.036 4.013 -15.476 1.00 51.09 91 GLY A N 1
ATOM 639 C CA . GLY A 1 91 ? 54.957 4.523 -16.325 1.00 51.09 91 GLY A CA 1
ATOM 640 C C . GLY A 1 91 ? 54.679 3.608 -17.514 1.00 51.09 91 GLY A C 1
ATOM 641 O O . GLY A 1 91 ? 54.981 3.966 -18.650 1.00 51.09 91 GLY A O 1
ATOM 642 N N . GLY A 1 92 ? 54.119 2.431 -17.235 1.00 49.50 92 GLY A N 1
ATOM 643 C CA . GLY A 1 92 ? 53.702 1.400 -18.172 1.00 49.50 92 GLY A CA 1
ATOM 644 C C . GLY A 1 92 ? 52.482 1.827 -18.972 1.00 49.50 92 GLY A C 1
ATOM 645 O O . GLY A 1 92 ? 51.448 1.163 -18.942 1.00 49.50 92 GLY A O 1
ATOM 646 N N . TRP A 1 93 ? 52.631 2.910 -19.735 1.00 47.72 93 TRP A N 1
ATOM 647 C CA . TRP A 1 93 ? 51.915 3.073 -20.985 1.00 47.72 93 TRP A CA 1
ATOM 648 C C . TRP A 1 93 ? 52.278 1.865 -21.843 1.00 47.72 93 TRP A C 1
ATOM 650 O O . TRP A 1 93 ? 53.278 1.867 -22.562 1.00 47.72 93 TRP A O 1
ATOM 660 N N . LEU A 1 94 ? 51.475 0.805 -21.733 1.00 52.28 94 LEU A N 1
ATOM 661 C CA . LEU A 1 94 ? 51.421 -0.219 -22.756 1.00 52.28 94 LEU A CA 1
ATOM 662 C C . LEU A 1 94 ? 51.105 0.548 -24.037 1.00 52.28 94 LEU A C 1
ATOM 664 O O . LEU A 1 94 ? 49.997 1.068 -24.191 1.00 52.28 94 LEU A O 1
ATOM 668 N N . MET A 1 95 ? 52.102 0.700 -24.909 1.00 51.00 95 MET A N 1
ATOM 669 C CA . MET A 1 95 ? 51.866 1.250 -26.230 1.00 51.00 95 MET A CA 1
ATOM 670 C C . MET A 1 95 ? 50.938 0.264 -26.926 1.00 51.00 95 MET A C 1
ATOM 672 O O . MET A 1 95 ? 51.385 -0.747 -27.465 1.00 51.00 95 MET A O 1
ATOM 676 N N . ARG A 1 96 ? 49.633 0.568 -26.898 1.00 55.44 96 ARG A N 1
ATOM 677 C CA . ARG A 1 96 ? 48.722 0.124 -27.947 1.00 55.44 96 ARG A CA 1
ATOM 678 C C . ARG A 1 96 ? 49.450 0.386 -29.253 1.00 55.44 96 ARG A C 1
ATOM 680 O O . ARG A 1 96 ? 49.940 1.499 -29.465 1.00 55.44 96 ARG A O 1
ATOM 687 N N . ASN A 1 97 ? 49.595 -0.661 -30.057 1.00 50.91 97 ASN A N 1
ATOM 688 C CA . ASN A 1 97 ? 50.237 -0.541 -31.356 1.00 50.91 97 ASN A CA 1
ATOM 689 C C . ASN A 1 97 ? 49.549 0.605 -32.107 1.00 50.91 97 ASN A C 1
ATOM 691 O O . ASN A 1 97 ? 48.336 0.763 -31.979 1.00 50.91 97 ASN A O 1
ATOM 695 N N . ALA A 1 98 ? 50.291 1.408 -32.870 1.00 56.94 98 ALA A N 1
ATOM 696 C CA . ALA A 1 98 ? 49.685 2.524 -33.606 1.00 56.94 98 ALA A CA 1
ATOM 697 C C . ALA A 1 98 ? 48.611 2.050 -34.614 1.00 56.94 98 ALA A C 1
ATOM 699 O O . ALA A 1 98 ? 47.767 2.837 -35.033 1.00 56.94 98 ALA A O 1
ATOM 700 N N . ASP A 1 99 ? 48.637 0.754 -34.944 1.00 56.22 99 ASP A N 1
ATOM 701 C CA . ASP A 1 99 ? 47.689 0.025 -35.784 1.00 56.22 99 ASP A CA 1
ATOM 702 C C . ASP A 1 99 ? 46.505 -0.618 -35.016 1.00 56.22 99 ASP A C 1
ATOM 704 O O . ASP A 1 99 ? 45.650 -1.232 -35.649 1.00 56.22 99 ASP A O 1
ATOM 708 N N . ASP A 1 100 ? 46.432 -0.517 -33.678 1.00 55.72 100 ASP A N 1
ATOM 709 C CA . ASP A 1 100 ? 45.259 -0.937 -32.883 1.00 55.72 100 ASP A CA 1
ATOM 710 C C . ASP A 1 100 ? 44.167 0.142 -33.024 1.00 55.72 100 ASP A C 1
ATOM 712 O O . ASP A 1 100 ? 44.333 1.245 -32.488 1.00 55.72 100 ASP A O 1
ATOM 716 N N . PRO A 1 101 ? 43.079 -0.100 -33.783 1.00 58.88 101 PRO A N 1
ATOM 717 C CA . PRO A 1 101 ? 42.128 0.951 -34.114 1.00 58.88 101 PRO A CA 1
ATOM 718 C C . PRO A 1 101 ? 41.423 1.461 -32.848 1.00 58.88 101 PRO A C 1
ATOM 720 O O . PRO A 1 101 ? 41.093 0.666 -31.962 1.00 58.88 101 PRO A O 1
ATOM 723 N N . PRO A 1 102 ? 41.142 2.776 -32.746 1.00 65.12 102 PRO A N 1
ATOM 724 C CA . PRO A 1 102 ? 40.416 3.310 -31.602 1.00 65.12 102 PRO A CA 1
ATOM 725 C C . PRO A 1 102 ? 39.055 2.607 -31.471 1.00 65.12 102 PRO A C 1
ATOM 727 O O . PRO A 1 102 ? 38.418 2.334 -32.497 1.00 65.12 102 PRO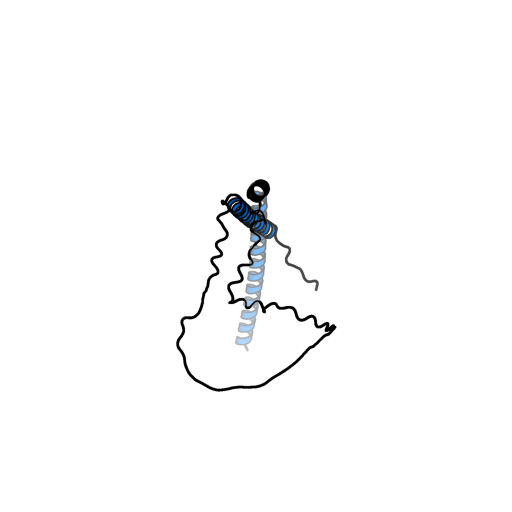 A O 1
ATOM 730 N N . PRO A 1 103 ? 38.589 2.316 -30.238 1.00 64.06 103 PRO A N 1
ATOM 731 C CA . PRO A 1 103 ? 37.303 1.663 -30.032 1.00 64.06 103 PRO A CA 1
ATOM 732 C C . PRO A 1 103 ? 36.205 2.455 -30.758 1.00 64.06 103 PRO A C 1
ATOM 734 O O . PRO A 1 103 ? 36.196 3.691 -30.694 1.00 64.06 103 PRO A O 1
ATOM 737 N N . PRO A 1 104 ? 35.321 1.783 -31.516 1.00 65.19 104 PRO A N 1
ATOM 738 C CA . PRO A 1 104 ? 34.420 2.470 -32.422 1.00 65.19 104 PRO A CA 1
ATOM 739 C C . PRO A 1 104 ? 33.377 3.260 -31.631 1.00 65.19 104 PRO A C 1
ATOM 741 O O . PRO A 1 104 ? 32.380 2.700 -31.188 1.00 65.19 104 PRO A O 1
ATOM 744 N N . LEU A 1 105 ? 33.560 4.582 -31.546 1.00 62.16 105 LEU A N 1
ATOM 745 C CA . LEU A 1 105 ? 32.626 5.516 -30.897 1.00 62.16 105 LEU A CA 1
ATOM 746 C C . LEU A 1 105 ? 31.173 5.339 -31.375 1.00 62.16 105 LEU A C 1
ATOM 748 O O . LEU A 1 105 ? 30.237 5.566 -30.618 1.00 62.16 105 LEU A O 1
ATOM 752 N N . ALA A 1 106 ? 30.971 4.894 -32.619 1.00 64.31 106 ALA A N 1
ATOM 753 C CA . ALA A 1 106 ? 29.654 4.546 -33.146 1.00 64.31 106 ALA A CA 1
ATOM 754 C C . ALA A 1 106 ? 28.990 3.371 -32.397 1.00 64.31 106 ALA A C 1
ATOM 756 O O . ALA A 1 106 ? 27.781 3.398 -32.192 1.00 64.31 106 ALA A O 1
ATOM 757 N N . ALA A 1 107 ? 29.752 2.362 -31.964 1.00 69.44 107 ALA A N 1
ATOM 758 C CA . ALA A 1 107 ? 29.238 1.254 -31.161 1.00 69.44 107 ALA A CA 1
ATOM 759 C C . ALA A 1 107 ? 28.882 1.709 -29.739 1.00 69.44 107 ALA A C 1
ATOM 761 O O . ALA A 1 107 ? 27.816 1.344 -29.251 1.00 69.44 107 ALA A O 1
ATOM 762 N N . ASP A 1 108 ? 29.705 2.559 -29.117 1.00 71.19 108 ASP A N 1
ATOM 763 C CA . ASP A 1 108 ? 29.416 3.126 -27.791 1.00 71.19 108 ASP A CA 1
ATOM 764 C C . ASP A 1 108 ? 28.176 4.038 -27.823 1.00 71.19 108 ASP A C 1
ATOM 766 O O . ASP A 1 108 ? 27.319 3.955 -26.945 1.00 71.19 108 ASP A O 1
ATOM 770 N N . VAL A 1 109 ? 28.014 4.850 -28.876 1.00 76.81 109 VAL A N 1
ATOM 771 C CA . VAL A 1 109 ? 26.814 5.680 -29.097 1.00 76.81 109 VAL A CA 1
ATOM 772 C C . VAL A 1 109 ? 25.568 4.824 -29.355 1.00 76.81 109 VAL A C 1
ATOM 774 O O . VAL A 1 109 ? 24.506 5.117 -28.807 1.00 76.81 109 VAL A O 1
ATOM 777 N N . LEU A 1 110 ? 25.673 3.746 -30.141 1.00 80.88 110 LEU A N 1
ATOM 778 C CA . LEU A 1 110 ? 24.561 2.810 -30.356 1.00 80.88 110 LEU A CA 1
ATOM 779 C C . LEU A 1 110 ? 24.193 2.053 -29.069 1.00 80.88 110 LEU A C 1
ATOM 781 O O . LEU A 1 110 ? 23.010 1.887 -28.776 1.00 80.88 110 LEU A O 1
ATOM 785 N N . LEU A 1 111 ? 25.184 1.643 -28.273 1.00 83.94 111 LEU A N 1
ATOM 786 C CA . LEU A 1 111 ? 24.978 1.006 -26.974 1.00 83.94 111 LEU A CA 1
ATOM 787 C C . LEU A 1 111 ? 24.309 1.970 -25.983 1.00 83.94 111 LEU A C 1
ATOM 789 O O . LEU A 1 111 ? 23.332 1.590 -25.340 1.00 83.94 111 LEU A O 1
ATOM 793 N N . GLY A 1 112 ? 24.768 3.223 -25.917 1.00 83.12 112 GLY A N 1
ATOM 794 C CA . GLY A 1 112 ? 24.144 4.286 -25.128 1.00 83.12 112 GLY A CA 1
ATOM 795 C C . GLY A 1 112 ? 22.696 4.551 -25.547 1.00 83.12 112 GLY A C 1
ATOM 796 O O . GLY A 1 112 ? 21.816 4.619 -24.693 1.00 83.12 112 GLY A O 1
ATOM 797 N N . ALA A 1 113 ? 22.405 4.588 -26.851 1.00 84.69 113 ALA A N 1
ATOM 798 C CA . ALA A 1 113 ? 21.040 4.740 -27.362 1.00 84.69 113 ALA A CA 1
ATOM 799 C C . ALA A 1 113 ? 20.121 3.561 -26.978 1.00 84.69 113 ALA A C 1
ATOM 801 O O . ALA A 1 113 ? 18.966 3.776 -26.603 1.00 84.69 113 ALA A O 1
ATOM 802 N N . VAL A 1 114 ? 20.625 2.321 -27.014 1.00 89.62 114 VAL A N 1
ATOM 803 C CA . VAL A 1 114 ? 19.882 1.131 -26.555 1.00 89.62 114 VAL A CA 1
ATOM 804 C C . VAL A 1 114 ? 19.656 1.166 -25.039 1.00 89.62 114 VAL A C 1
ATOM 806 O O . VAL A 1 114 ? 18.541 0.905 -24.588 1.00 89.62 114 VAL A O 1
ATOM 809 N N . GLN A 1 115 ? 20.668 1.542 -24.250 1.00 89.75 115 GLN A N 1
ATOM 810 C CA . GLN A 1 115 ? 20.549 1.688 -22.795 1.00 89.75 115 GLN A CA 1
ATOM 811 C C . GLN A 1 115 ? 19.564 2.799 -22.407 1.00 89.75 115 GLN A C 1
ATOM 813 O O . GLN A 1 115 ? 18.719 2.584 -21.540 1.00 89.75 115 GLN A O 1
ATOM 818 N N . ALA A 1 116 ? 19.611 3.951 -23.080 1.00 88.31 116 ALA A N 1
ATOM 819 C CA . ALA A 1 116 ? 18.676 5.053 -22.874 1.00 88.31 116 ALA A CA 1
ATOM 820 C C . ALA A 1 116 ? 17.239 4.640 -23.221 1.00 88.31 116 ALA A C 1
ATOM 822 O O . ALA A 1 116 ? 16.324 4.891 -22.438 1.00 88.31 116 ALA A O 1
ATOM 823 N N . LYS A 1 117 ? 17.029 3.936 -24.343 1.00 91.56 117 LYS A N 1
ATOM 824 C CA . LYS A 1 117 ? 15.705 3.412 -24.703 1.00 91.56 117 LYS A CA 1
ATOM 825 C C . LYS A 1 117 ? 15.179 2.425 -23.650 1.00 91.56 117 LYS A C 1
ATOM 827 O O . LYS A 1 117 ? 14.041 2.566 -23.213 1.00 91.56 117 LYS A O 1
ATOM 832 N N . LEU A 1 118 ? 16.002 1.474 -23.207 1.00 92.50 118 LEU A N 1
ATOM 833 C CA . LEU A 1 118 ? 15.624 0.498 -22.179 1.00 92.50 118 LEU A CA 1
ATOM 834 C C . LEU A 1 118 ? 15.319 1.168 -20.826 1.00 92.50 118 LEU A C 1
ATOM 836 O O . LEU A 1 118 ? 14.368 0.783 -20.148 1.00 92.50 118 LEU A O 1
ATOM 840 N N . ALA A 1 119 ? 16.094 2.182 -20.433 1.00 90.44 119 ALA A N 1
ATOM 841 C CA . ALA A 1 119 ? 15.839 2.959 -19.221 1.00 90.44 119 ALA A CA 1
ATOM 842 C C . ALA A 1 119 ? 14.526 3.758 -19.322 1.00 90.44 119 ALA A C 1
ATOM 844 O O . ALA A 1 119 ? 13.761 3.796 -18.360 1.00 90.44 119 ALA A O 1
ATOM 845 N N . ALA A 1 120 ? 14.220 4.336 -20.489 1.00 91.56 120 ALA A N 1
ATOM 846 C CA . ALA A 1 120 ? 12.960 5.035 -20.737 1.00 91.56 120 ALA A CA 1
ATOM 847 C C . ALA A 1 120 ? 11.744 4.089 -20.706 1.00 91.56 120 ALA A C 1
ATOM 849 O O . ALA A 1 120 ? 10.758 4.391 -20.038 1.00 91.56 120 ALA A O 1
ATOM 850 N N . GLU A 1 121 ? 11.817 2.917 -21.347 1.00 94.44 121 GLU A N 1
ATOM 851 C CA . GLU A 1 121 ? 10.742 1.911 -21.295 1.00 94.44 121 GLU A CA 1
ATOM 852 C C . GLU A 1 121 ? 10.518 1.403 -19.857 1.00 94.44 121 GLU A C 1
ATOM 854 O O . GLU A 1 121 ? 9.380 1.358 -19.383 1.00 94.44 121 GLU A O 1
ATOM 859 N N . ASN A 1 122 ? 11.591 1.126 -19.107 1.00 93.19 122 ASN A N 1
ATOM 860 C CA . ASN A 1 122 ? 11.501 0.768 -17.687 1.00 93.19 122 ASN A CA 1
ATOM 861 C C . ASN A 1 122 ? 10.929 1.896 -16.806 1.00 93.19 122 ASN A C 1
ATOM 863 O O . ASN A 1 122 ? 10.218 1.605 -15.841 1.00 93.19 122 ASN A O 1
ATOM 867 N N . LEU A 1 123 ? 11.224 3.163 -17.118 1.00 92.88 123 LEU A N 1
ATOM 868 C CA . LEU A 1 123 ? 10.677 4.333 -16.425 1.00 92.88 123 LEU A CA 1
ATOM 869 C C . LEU A 1 123 ? 9.169 4.479 -16.683 1.00 92.88 123 LEU A C 1
ATOM 871 O O . LEU A 1 123 ? 8.415 4.740 -15.746 1.00 92.88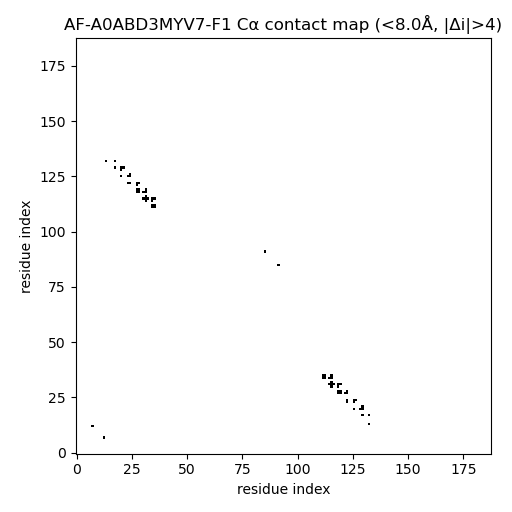 123 LEU A O 1
ATOM 875 N N . CYS A 1 124 ? 8.712 4.248 -17.918 1.00 94.50 124 CYS A N 1
ATOM 876 C CA . CYS A 1 124 ? 7.288 4.222 -18.263 1.00 94.50 124 CYS A CA 1
ATOM 877 C C . CYS A 1 124 ? 6.540 3.089 -17.540 1.00 94.50 124 CYS A C 1
ATOM 879 O O . CYS A 1 124 ? 5.478 3.335 -16.972 1.00 94.50 124 CYS A O 1
ATOM 881 N N . VAL A 1 125 ? 7.107 1.877 -17.484 1.00 95.25 125 VAL A N 1
ATOM 882 C CA . VAL A 1 125 ? 6.515 0.747 -16.739 1.00 95.25 125 VAL A CA 1
ATOM 883 C C . VAL A 1 125 ? 6.418 1.053 -15.241 1.00 95.25 125 VAL A C 1
ATOM 885 O O . VAL A 1 125 ? 5.366 0.847 -14.638 1.00 95.25 125 VAL A O 1
ATOM 888 N N . ALA A 1 126 ? 7.477 1.600 -14.636 1.00 93.19 126 ALA A N 1
ATOM 889 C CA . ALA A 1 126 ? 7.455 1.995 -13.226 1.00 93.19 126 ALA A CA 1
ATOM 890 C C . ALA A 1 126 ? 6.472 3.154 -12.950 1.00 93.19 126 ALA A C 1
ATOM 892 O O . ALA A 1 126 ? 5.864 3.206 -11.884 1.00 93.19 126 ALA A O 1
ATOM 893 N N . SER A 1 127 ? 6.262 4.040 -13.930 1.00 93.06 127 SER A N 1
ATOM 894 C CA . SER A 1 127 ? 5.279 5.127 -13.854 1.00 93.06 127 SER A CA 1
ATOM 895 C C . SER A 1 127 ? 3.837 4.616 -13.937 1.00 93.06 127 SER A C 1
ATOM 897 O O . SER A 1 127 ? 2.986 5.134 -13.221 1.00 93.06 127 SER A O 1
ATOM 899 N N . SER A 1 128 ? 3.558 3.574 -14.737 1.00 95.81 128 SER A N 1
ATOM 900 C CA . SER A 1 128 ? 2.255 2.889 -14.698 1.00 95.81 128 SER A CA 1
ATOM 901 C C . SER A 1 128 ? 2.001 2.318 -13.307 1.00 95.81 128 SER A C 1
ATOM 903 O O . SER A 1 128 ? 1.004 2.671 -12.691 1.00 95.81 128 SER A O 1
ATOM 905 N N . ASN A 1 129 ? 2.953 1.552 -12.757 1.00 94.12 129 ASN A N 1
ATOM 906 C CA . ASN A 1 129 ? 2.800 0.934 -11.436 1.00 94.12 129 ASN A CA 1
ATOM 907 C C . ASN A 1 129 ? 2.509 1.968 -10.330 1.00 94.12 129 ASN A C 1
ATOM 909 O O . ASN A 1 129 ? 1.668 1.732 -9.469 1.00 94.12 129 ASN A O 1
ATOM 913 N N . ALA A 1 130 ? 3.142 3.146 -10.382 1.00 93.69 130 ALA A N 1
ATOM 914 C CA . ALA A 1 130 ? 2.848 4.242 -9.458 1.00 93.69 130 ALA A CA 1
ATOM 915 C C . ALA A 1 130 ? 1.414 4.789 -9.618 1.00 93.69 130 ALA A C 1
ATOM 917 O O . ALA A 1 130 ? 0.733 5.041 -8.623 1.00 93.69 130 ALA A O 1
ATOM 918 N N . LEU A 1 131 ? 0.924 4.944 -10.853 1.00 95.44 131 LEU A N 1
ATOM 919 C CA . LEU A 1 131 ? -0.458 5.358 -11.124 1.00 95.44 131 LEU A CA 1
ATOM 920 C C . LEU A 1 131 ? -1.479 4.287 -10.708 1.00 95.44 131 LEU A C 1
ATOM 922 O O . LEU A 1 131 ? -2.550 4.635 -10.213 1.00 95.44 131 LEU A O 1
ATOM 926 N N . ASP A 1 132 ? -1.139 3.007 -10.851 1.00 95.62 132 ASP A N 1
ATOM 927 C CA . ASP A 1 132 ? -1.970 1.875 -10.439 1.00 95.62 132 ASP A CA 1
ATOM 928 C C . ASP A 1 132 ? -2.038 1.747 -8.900 1.00 95.62 132 ASP A C 1
ATOM 930 O O . ASP A 1 132 ? -3.119 1.526 -8.346 1.00 95.62 132 ASP A O 1
ATOM 934 N N . LEU A 1 133 ? -0.942 2.016 -8.177 1.00 94.19 133 LEU A N 1
ATOM 935 C CA . LEU A 1 133 ? -0.938 2.139 -6.709 1.00 94.19 133 LEU A CA 1
ATOM 936 C C . LEU A 1 133 ? -1.778 3.333 -6.222 1.00 94.19 133 LEU A C 1
ATOM 938 O O . LEU A 1 133 ? -2.578 3.181 -5.296 1.00 94.19 133 LEU A O 1
ATOM 942 N N . ILE A 1 134 ? -1.671 4.497 -6.878 1.00 92.50 134 ILE A N 1
ATOM 943 C CA . ILE A 1 134 ? -2.514 5.677 -6.601 1.00 92.50 134 ILE A CA 1
ATOM 944 C C . ILE A 1 134 ? -3.993 5.377 -6.886 1.00 92.50 134 ILE A C 1
ATOM 946 O O . ILE A 1 134 ? -4.871 5.800 -6.131 1.00 92.50 134 ILE A O 1
ATOM 950 N N . ARG A 1 135 ? -4.295 4.642 -7.964 1.00 94.25 135 ARG A N 1
ATOM 951 C CA . ARG A 1 135 ? -5.657 4.196 -8.282 1.00 94.25 135 ARG A CA 1
ATOM 952 C C . ARG A 1 135 ? -6.194 3.254 -7.209 1.00 94.25 135 ARG A C 1
ATOM 954 O O . ARG A 1 135 ? -7.346 3.404 -6.817 1.00 94.25 135 ARG A O 1
ATOM 961 N N . THR A 1 136 ? -5.368 2.327 -6.732 1.00 91.94 136 THR A N 1
ATOM 962 C CA . THR A 1 136 ? -5.733 1.362 -5.688 1.00 91.94 136 THR A CA 1
ATOM 963 C C . THR A 1 136 ? -6.068 2.075 -4.380 1.00 91.94 136 THR A C 1
ATOM 965 O O . THR A 1 136 ? -7.149 1.854 -3.849 1.00 91.94 136 THR A O 1
ATOM 968 N N . LEU A 1 137 ? -5.233 3.022 -3.933 1.00 89.81 137 LEU A N 1
ATOM 969 C CA . LEU A 1 137 ? -5.502 3.819 -2.728 1.00 89.81 137 LEU A CA 1
ATOM 970 C C . LEU A 1 137 ? -6.766 4.691 -2.863 1.00 89.81 137 LEU A C 1
ATOM 972 O O . LEU A 1 137 ? -7.534 4.840 -1.918 1.00 89.81 137 LEU A O 1
ATOM 976 N N . ARG A 1 138 ? -7.038 5.247 -4.051 1.00 92.00 138 ARG A N 1
ATOM 977 C CA . ARG A 1 138 ? -8.301 5.969 -4.302 1.00 92.00 138 ARG A CA 1
ATOM 978 C C . ARG A 1 138 ? -9.518 5.048 -4.260 1.00 92.00 138 ARG A C 1
ATOM 980 O O . ARG A 1 138 ? -10.577 5.483 -3.827 1.00 92.00 138 ARG A O 1
ATOM 987 N N . LEU A 1 139 ? -9.382 3.802 -4.710 1.00 91.75 139 LEU A N 1
ATOM 988 C CA . LEU A 1 139 ? -10.454 2.812 -4.642 1.00 91.75 139 LEU A CA 1
ATOM 989 C C . LEU A 1 139 ? -10.667 2.299 -3.215 1.00 91.75 139 LEU A C 1
ATOM 991 O O . LEU A 1 139 ? -11.817 2.157 -2.832 1.00 91.75 139 LEU A O 1
ATOM 995 N N . SER A 1 140 ? -9.620 2.097 -2.409 1.00 87.25 140 SER A N 1
ATOM 996 C CA . SER A 1 140 ? -9.789 1.705 -1.003 1.00 87.25 140 SER A CA 1
ATOM 997 C C . SER A 1 140 ? -10.450 2.801 -0.165 1.00 87.25 140 SER A C 1
ATOM 999 O O . SER A 1 140 ? -11.234 2.479 0.713 1.00 87.25 140 SER A O 1
ATOM 1001 N N . VAL A 1 141 ? -10.215 4.085 -0.471 1.00 86.12 141 VAL A N 1
ATOM 1002 C CA . VAL A 1 141 ? -10.950 5.205 0.155 1.00 86.12 141 VAL A CA 1
ATOM 1003 C C . VAL A 1 141 ? -12.406 5.283 -0.330 1.00 86.12 141 VAL A C 1
ATOM 1005 O O . VAL A 1 141 ? -13.288 5.581 0.460 1.00 86.12 141 VAL A O 1
ATOM 1008 N N . LEU A 1 142 ? -12.693 4.986 -1.604 1.00 84.94 142 LEU A N 1
ATOM 1009 C CA . LEU A 1 142 ? -14.071 4.954 -2.135 1.00 84.94 142 LEU A CA 1
ATOM 1010 C C . LEU A 1 142 ? -14.864 3.687 -1.763 1.00 84.94 142 LEU A C 1
ATOM 1012 O O . LEU A 1 142 ? -16.067 3.636 -2.004 1.00 84.94 142 LEU A O 1
ATOM 1016 N N . LEU A 1 143 ? -14.188 2.668 -1.232 1.00 82.31 143 LEU A N 1
ATOM 1017 C CA . LEU A 1 143 ? -14.764 1.434 -0.692 1.00 82.31 143 LEU A CA 1
ATOM 1018 C C . LEU A 1 143 ? -14.657 1.380 0.843 1.00 82.31 143 LEU A C 1
ATOM 1020 O O . LEU A 1 143 ? -14.938 0.340 1.433 1.00 82.31 143 LEU A O 1
ATOM 1024 N N . LEU A 1 144 ? -14.241 2.481 1.476 1.00 84.69 144 LEU A N 1
ATOM 1025 C CA . LEU A 1 144 ? -14.272 2.648 2.921 1.00 84.69 144 LEU A CA 1
ATOM 1026 C C . LEU A 1 144 ? -15.724 2.916 3.329 1.00 84.69 144 LEU A C 1
ATOM 1028 O O . LEU A 1 144 ? -16.281 3.963 3.002 1.00 84.69 144 LEU A O 1
ATOM 1032 N N . ASP A 1 145 ? -16.346 1.956 4.005 1.00 85.62 145 ASP A N 1
ATOM 1033 C CA . ASP A 1 145 ? -17.730 2.083 4.452 1.00 85.62 145 ASP A CA 1
ATOM 1034 C C . ASP A 1 145 ? -17.781 2.852 5.785 1.00 85.62 145 ASP A C 1
ATOM 1036 O O . ASP A 1 145 ? -17.633 2.287 6.867 1.00 85.62 145 ASP A O 1
ATOM 1040 N N . GLU A 1 146 ? -17.942 4.177 5.689 1.00 85.12 146 GLU A N 1
ATOM 1041 C CA . GLU A 1 146 ? -18.041 5.086 6.842 1.00 85.12 146 GLU A CA 1
ATOM 1042 C C . GLU A 1 146 ? -19.274 4.833 7.733 1.00 85.12 146 GLU A C 1
ATOM 1044 O O . GLU A 1 146 ? -19.319 5.343 8.855 1.00 85.12 146 GLU A O 1
ATOM 1049 N N . GLU A 1 147 ? -20.288 4.102 7.251 1.00 82.44 147 GLU A N 1
ATOM 1050 C CA . GLU A 1 147 ? -21.464 3.732 8.048 1.00 82.44 147 GLU A CA 1
ATOM 1051 C C . GLU A 1 147 ? -21.210 2.423 8.807 1.00 82.44 147 GLU A C 1
ATOM 1053 O O . GLU A 1 147 ? -21.510 2.354 9.999 1.00 82.44 147 GLU A O 1
ATOM 1058 N N . LEU A 1 148 ? -20.577 1.433 8.164 1.00 82.81 148 LEU A N 1
ATOM 1059 C CA . LEU A 1 148 ? -20.146 0.188 8.808 1.00 82.81 148 LEU A CA 1
ATOM 1060 C C . LEU A 1 148 ? -19.113 0.441 9.914 1.00 82.81 148 LEU A C 1
ATOM 1062 O O . LEU A 1 148 ? -19.314 -0.010 11.037 1.00 82.81 148 LEU A O 1
ATOM 1066 N N . ILE A 1 149 ? -18.050 1.201 9.619 1.00 85.44 149 ILE A N 1
ATOM 1067 C CA . ILE A 1 149 ? -16.982 1.497 10.592 1.00 85.44 149 ILE A CA 1
ATOM 1068 C C . ILE A 1 149 ? -17.549 2.237 11.806 1.00 85.44 149 ILE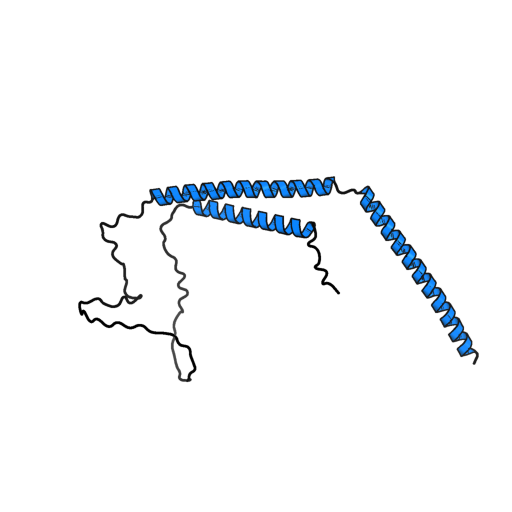 A C 1
ATOM 1070 O O . ILE A 1 149 ? -17.192 1.928 12.934 1.00 85.44 149 ILE A O 1
ATOM 1074 N N . ARG A 1 150 ? -18.482 3.175 11.604 1.00 90.44 150 ARG A N 1
ATOM 1075 C CA . ARG A 1 150 ? -19.106 3.900 12.720 1.00 90.44 150 ARG A CA 1
ATOM 1076 C C . ARG A 1 150 ? -19.983 2.999 13.589 1.00 90.44 150 ARG A C 1
ATOM 1078 O O . ARG A 1 150 ? -20.061 3.230 14.789 1.00 90.44 150 ARG A O 1
ATOM 1085 N N . ALA A 1 151 ? -20.653 2.010 12.998 1.00 90.62 151 ALA A N 1
ATOM 1086 C CA . ALA A 1 151 ? -21.431 1.034 13.755 1.00 90.62 151 ALA A CA 1
ATOM 1087 C C . ALA A 1 151 ? -20.518 0.108 14.580 1.00 90.62 151 ALA A C 1
ATOM 1089 O O . ALA A 1 151 ? -20.823 -0.152 15.738 1.00 90.62 151 ALA A O 1
ATOM 1090 N N . GLU A 1 152 ? -19.385 -0.316 14.013 1.00 90.56 152 GLU A N 1
ATOM 1091 C CA . GLU A 1 152 ? -18.341 -1.098 14.693 1.00 90.56 152 GLU A CA 1
ATOM 1092 C C . GLU A 1 152 ? -17.698 -0.292 15.845 1.00 90.56 152 GLU A C 1
ATOM 1094 O O . GLU A 1 152 ? -17.635 -0.774 16.972 1.00 90.56 152 GLU A O 1
ATOM 1099 N N . GLU A 1 153 ? -17.347 0.982 15.617 1.00 92.62 153 GLU A N 1
ATOM 1100 C CA . GLU A 1 153 ? -16.858 1.914 16.652 1.00 92.62 153 GLU A CA 1
ATOM 1101 C C . GLU A 1 153 ? -17.895 2.181 17.769 1.00 92.62 153 GLU A C 1
ATOM 1103 O O . GLU A 1 153 ? -17.521 2.351 18.931 1.00 92.62 153 GLU A O 1
ATOM 1108 N N . GLU A 1 154 ? -19.195 2.240 17.447 1.00 93.38 154 GLU A N 1
ATOM 1109 C CA . GLU A 1 154 ? -20.271 2.411 18.439 1.00 93.38 154 GLU A CA 1
ATOM 1110 C C . GLU A 1 154 ? -20.514 1.120 19.245 1.00 93.38 154 GLU A C 1
ATOM 1112 O O . GLU A 1 154 ? -20.749 1.197 20.452 1.00 93.38 154 GLU A O 1
ATOM 1117 N N . GLU A 1 155 ? -20.392 -0.057 18.623 1.00 93.31 155 GLU A N 1
ATOM 1118 C CA . GLU A 1 155 ? -20.479 -1.365 19.288 1.00 93.31 155 GLU A CA 1
ATOM 1119 C C . GLU A 1 155 ? -19.289 -1.589 20.243 1.00 93.31 155 GLU A C 1
ATOM 1121 O O . GLU A 1 155 ? -19.512 -1.835 21.432 1.00 93.31 155 GLU A O 1
ATOM 1126 N N . GLU A 1 156 ? -18.043 -1.365 19.798 1.00 92.56 156 GLU A N 1
ATOM 1127 C CA . GLU A 1 156 ? -16.850 -1.419 20.666 1.00 92.56 156 GLU A CA 1
ATOM 1128 C C . GLU A 1 156 ? -16.957 -0.446 21.856 1.00 92.56 156 GLU A C 1
ATOM 1130 O O . GLU A 1 156 ? -16.621 -0.795 22.993 1.00 92.56 156 GLU A O 1
ATOM 1135 N N . ALA A 1 157 ? -17.451 0.778 21.632 1.00 94.81 157 ALA A N 1
ATOM 1136 C CA . ALA A 1 157 ? -17.622 1.769 22.694 1.00 94.81 157 ALA A CA 1
ATOM 1137 C C . ALA A 1 157 ? -18.677 1.358 23.740 1.00 94.81 157 ALA A C 1
ATOM 1139 O O . ALA A 1 157 ? -18.552 1.725 24.914 1.00 94.81 157 ALA A O 1
ATOM 1140 N N . LEU A 1 158 ? -19.700 0.595 23.339 1.00 95.06 158 LEU A N 1
ATOM 1141 C CA . LEU A 1 158 ? -20.711 0.047 24.243 1.00 95.06 158 LEU A CA 1
ATOM 1142 C C . LEU A 1 158 ? -20.179 -1.157 25.038 1.00 95.06 158 LEU A C 1
ATOM 1144 O O . LEU A 1 158 ? -20.403 -1.199 26.248 1.00 95.06 158 LEU A O 1
ATOM 1148 N N . GLU A 1 159 ? -19.412 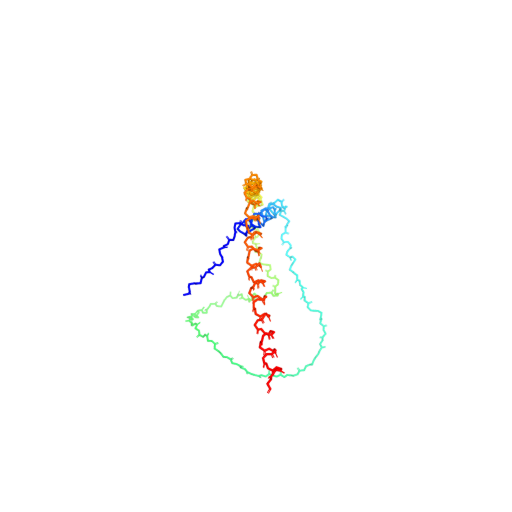-2.068 24.426 1.00 95.56 159 GLU A N 1
ATOM 1149 C CA . GLU A 1 159 ? -18.743 -3.168 25.150 1.00 95.56 159 GLU A CA 1
ATOM 1150 C C . GLU A 1 159 ? -17.748 -2.643 26.206 1.00 95.56 159 GLU A C 1
ATOM 1152 O O . GLU A 1 159 ? -17.680 -3.139 27.340 1.00 95.56 159 GLU A O 1
ATOM 1157 N N . LEU A 1 160 ? -16.995 -1.587 25.874 1.00 94.56 160 LEU A N 1
ATOM 1158 C CA . LEU A 1 160 ? -16.071 -0.942 26.813 1.00 94.56 160 LEU A CA 1
ATOM 1159 C C . LEU A 1 160 ? -16.819 -0.267 27.980 1.00 94.56 160 LEU A C 1
ATOM 1161 O O . LEU A 1 160 ? -16.349 -0.279 29.119 1.00 94.56 160 LEU A O 1
ATOM 1165 N N . LEU A 1 161 ? -18.009 0.288 27.725 1.00 95.69 161 LEU A N 1
ATOM 1166 C CA . LEU A 1 161 ? -18.860 0.864 28.768 1.00 95.69 161 LEU A CA 1
ATOM 1167 C C . LEU A 1 161 ? -19.481 -0.214 29.673 1.00 95.69 161 LEU A C 1
ATOM 1169 O O . LEU A 1 161 ? -19.512 -0.027 30.890 1.00 95.69 161 LEU A O 1
ATOM 1173 N N . GLU A 1 162 ? -19.946 -1.336 29.115 1.00 96.25 162 GLU A N 1
ATOM 1174 C CA . GLU A 1 162 ? -20.507 -2.454 29.889 1.00 96.25 162 GLU A CA 1
ATOM 1175 C C . GLU A 1 162 ? -19.448 -3.091 30.800 1.00 96.25 162 GLU A C 1
ATOM 1177 O O . GLU A 1 162 ? -19.670 -3.225 32.005 1.00 96.25 162 GLU A O 1
ATOM 1182 N N . SER A 1 163 ? -18.258 -3.378 30.268 1.00 95.38 163 SER A N 1
ATOM 1183 C CA . SER A 1 163 ? -17.141 -3.914 31.060 1.00 95.38 163 SER A CA 1
ATOM 1184 C C . SER A 1 163 ? -16.634 -2.934 32.132 1.00 95.38 163 SER A C 1
ATOM 1186 O O . SER A 1 163 ? -16.280 -3.359 33.236 1.00 95.38 163 SER A O 1
ATOM 1188 N N . SER A 1 164 ? -16.670 -1.620 31.874 1.00 95.94 164 SER A N 1
ATOM 1189 C CA . SER A 1 164 ? -16.399 -0.600 32.901 1.00 95.94 164 SER A CA 1
ATOM 1190 C C . SER A 1 164 ? -17.458 -0.605 34.011 1.00 95.94 164 SER A C 1
ATOM 1192 O O . SER A 1 164 ? -17.110 -0.508 35.188 1.00 95.94 164 SER A O 1
ATOM 1194 N N . LEU A 1 165 ? -18.743 -0.748 33.664 1.00 95.75 165 LEU A N 1
ATOM 1195 C CA . LEU A 1 165 ? -19.845 -0.801 34.631 1.00 95.75 165 LEU A CA 1
ATOM 1196 C C . LEU A 1 165 ? -19.784 -2.068 35.504 1.00 95.75 165 LEU A C 1
ATOM 1198 O O . LEU A 1 165 ? -20.028 -1.996 36.711 1.00 95.75 165 LEU A O 1
ATOM 1202 N N . GLU A 1 166 ? -19.432 -3.220 34.923 1.00 96.25 166 GLU A N 1
ATOM 1203 C CA . GLU A 1 166 ? -19.220 -4.462 35.676 1.00 96.25 166 GLU A CA 1
ATOM 1204 C C . GLU A 1 166 ? -18.060 -4.307 36.674 1.00 96.25 166 GLU A C 1
ATOM 1206 O O . GLU A 1 166 ? -18.228 -4.592 37.864 1.00 96.25 166 GLU A O 1
ATOM 1211 N N . ALA A 1 167 ? -16.923 -3.754 36.235 1.00 96.12 167 ALA A N 1
ATOM 1212 C CA . ALA A 1 167 ? -15.765 -3.498 37.092 1.00 96.12 167 ALA A CA 1
ATOM 1213 C C . ALA A 1 167 ? -16.054 -2.489 38.225 1.00 96.12 167 ALA A C 1
ATOM 1215 O O . ALA A 1 167 ? -15.613 -2.691 39.361 1.00 96.12 167 ALA A O 1
ATOM 1216 N N . GLU A 1 168 ? -16.825 -1.427 37.962 1.00 95.50 168 GLU A N 1
ATOM 1217 C CA . GLU A 1 168 ? -17.316 -0.507 39.000 1.00 95.50 168 GLU A CA 1
ATOM 1218 C C . GLU A 1 168 ? -18.232 -1.223 40.009 1.00 95.50 168 GLU A C 1
ATOM 1220 O O . GLU A 1 168 ? -18.105 -1.022 41.222 1.00 95.50 168 GLU A O 1
ATOM 1225 N N . GLY A 1 169 ? -19.108 -2.113 39.529 1.00 94.38 169 GLY A N 1
ATOM 1226 C CA . GLY A 1 169 ? -19.965 -2.957 40.360 1.00 94.38 169 GLY A CA 1
ATOM 1227 C C . GLY A 1 169 ? -19.173 -3.897 41.275 1.00 94.38 169 GLY A C 1
ATOM 1228 O O . GLY A 1 169 ? -19.449 -3.969 42.478 1.00 94.38 169 GLY A O 1
ATOM 1229 N N . GLU A 1 170 ? -18.148 -4.573 40.746 1.00 96.19 170 GLU A N 1
ATOM 1230 C CA . GLU A 1 170 ? -17.234 -5.395 41.546 1.00 96.19 170 GLU A CA 1
ATOM 1231 C C . GLU A 1 170 ? -16.498 -4.561 42.602 1.00 96.19 170 GLU A C 1
ATOM 1233 O O . GLU A 1 170 ? -16.434 -4.961 43.771 1.00 96.19 170 GLU A O 1
ATOM 1238 N N . CYS A 1 171 ? -15.999 -3.377 42.230 1.00 93.69 171 CYS A N 1
ATOM 1239 C CA . CYS A 1 171 ? -15.323 -2.465 43.152 1.00 93.69 171 CYS A CA 1
ATOM 1240 C C . CYS A 1 171 ? -16.243 -2.039 44.304 1.00 93.69 171 CYS A C 1
ATOM 1242 O O . CYS A 1 171 ? -15.862 -2.184 45.467 1.00 93.69 171 CYS A O 1
ATOM 1244 N N . ALA A 1 172 ? -17.478 -1.612 44.021 1.00 94.81 172 ALA A N 1
ATOM 1245 C CA . ALA A 1 172 ? -18.453 -1.240 45.049 1.00 94.81 172 ALA A CA 1
ATOM 1246 C C . ALA A 1 172 ? -18.776 -2.409 46.004 1.00 94.81 172 ALA A C 1
ATOM 1248 O O . ALA A 1 172 ? -18.888 -2.229 47.222 1.00 94.81 172 ALA A O 1
ATOM 1249 N N . VAL A 1 173 ? -18.868 -3.637 45.480 1.00 96.56 173 VAL A N 1
ATOM 1250 C CA . VAL A 1 173 ? -19.066 -4.855 46.283 1.00 96.56 173 VAL A CA 1
ATOM 1251 C C . VAL A 1 173 ? -17.841 -5.174 47.154 1.00 96.56 173 VAL A C 1
ATOM 1253 O O . VAL A 1 173 ? -17.999 -5.640 48.289 1.00 96.56 173 VAL A O 1
ATOM 1256 N N . LEU A 1 174 ? -16.622 -4.933 46.666 1.00 94.81 174 LEU A N 1
ATOM 1257 C CA . LEU A 1 174 ? -15.385 -5.106 47.434 1.00 94.81 174 LEU A CA 1
ATOM 1258 C C . LEU A 1 174 ? -15.232 -4.036 48.525 1.00 94.81 174 LEU A C 1
ATOM 1260 O O . LEU A 1 174 ? -14.910 -4.384 49.663 1.00 94.81 174 LEU A O 1
ATOM 1264 N N . GLU A 1 175 ? -15.535 -2.769 48.235 1.00 94.56 175 GLU A N 1
ATOM 1265 C CA . GLU A 1 175 ? -15.543 -1.685 49.225 1.00 94.56 175 GLU A CA 1
ATOM 1266 C C . GLU A 1 175 ? -16.566 -1.932 50.339 1.00 94.56 175 GLU A C 1
ATOM 1268 O O . GLU A 1 175 ? -16.240 -1.793 51.523 1.00 94.56 175 GLU A O 1
ATOM 1273 N N . ALA A 1 176 ? -17.776 -2.385 49.989 1.00 93.25 176 ALA A N 1
ATOM 1274 C CA . ALA A 1 176 ? -18.800 -2.753 50.961 1.00 93.25 176 ALA A CA 1
ATOM 1275 C C . ALA A 1 176 ? -18.295 -3.847 51.920 1.00 93.25 176 ALA A C 1
ATOM 1277 O O . ALA A 1 176 ? -18.316 -3.652 53.139 1.00 93.25 176 ALA A O 1
ATOM 1278 N N . LYS A 1 177 ? -17.746 -4.952 51.388 1.00 94.75 177 LYS A N 1
ATOM 1279 C CA . LYS A 1 177 ? -17.133 -6.038 52.183 1.00 94.75 177 LYS A CA 1
ATOM 1280 C C . LYS A 1 177 ? -15.985 -5.531 53.065 1.00 94.75 177 LYS A C 1
ATOM 1282 O O . LYS A 1 177 ? -15.876 -5.921 54.225 1.00 94.75 177 LYS A O 1
ATOM 1287 N N . LEU A 1 178 ? -15.144 -4.638 52.545 1.00 88.94 178 LEU A N 1
ATOM 1288 C CA . LEU A 1 178 ? -14.004 -4.066 53.262 1.00 88.94 178 LEU A CA 1
ATOM 1289 C C . LEU A 1 178 ? -14.451 -3.141 54.412 1.00 88.94 178 LEU A C 1
ATOM 1291 O O . LEU A 1 178 ? -13.852 -3.165 55.489 1.00 88.94 178 LEU A O 1
ATOM 1295 N N . SER A 1 179 ? -15.538 -2.384 54.234 1.00 91.38 179 SER A N 1
ATOM 1296 C CA . SER A 1 179 ? -16.171 -1.593 55.302 1.00 91.38 179 SER A CA 1
ATOM 1297 C C . SER A 1 179 ? -16.829 -2.472 56.379 1.00 91.38 179 SER A C 1
ATOM 1299 O O . SER A 1 179 ? -16.732 -2.179 57.575 1.00 91.38 179 SER A O 1
ATOM 1301 N N . GLU A 1 180 ? -17.427 -3.598 55.981 1.00 93.25 180 GLU A N 1
ATOM 1302 C CA . GLU A 1 180 ? -18.023 -4.573 56.896 1.00 93.25 180 GLU A CA 1
ATOM 1303 C C . GLU A 1 180 ? -16.945 -5.268 57.747 1.00 93.25 180 GLU A C 1
ATOM 1305 O O . GLU A 1 180 ? -17.104 -5.429 58.955 1.00 93.25 180 GLU A O 1
ATOM 1310 N N . LEU A 1 181 ? -15.802 -5.622 57.148 1.00 92.56 181 LEU A N 1
ATOM 1311 C CA . LEU A 1 181 ? -14.661 -6.179 57.877 1.00 92.56 181 LEU A CA 1
ATOM 1312 C C . LEU A 1 181 ? -14.054 -5.162 58.854 1.00 92.56 181 LEU A C 1
ATOM 1314 O O . LEU A 1 181 ? -13.871 -5.496 60.023 1.00 92.56 181 LEU A O 1
ATOM 1318 N N . ARG A 1 182 ? -13.829 -3.909 58.428 1.00 90.38 182 ARG A N 1
ATOM 1319 C CA . ARG A 1 182 ? -13.334 -2.835 59.313 1.00 90.38 182 ARG A CA 1
ATOM 1320 C C . ARG A 1 182 ? -14.261 -2.575 60.504 1.00 90.38 182 ARG A C 1
ATOM 1322 O O . ARG A 1 182 ? -13.783 -2.374 61.616 1.00 90.38 182 ARG A O 1
ATOM 1329 N N . SER A 1 183 ? -15.579 -2.585 60.298 1.00 90.50 183 SER A N 1
ATOM 1330 C CA . SER A 1 183 ? -16.546 -2.379 61.389 1.00 90.50 183 SER A CA 1
ATOM 1331 C C . SER A 1 183 ? -16.659 -3.589 62.325 1.00 90.50 183 SER A C 1
ATOM 1333 O O . SER A 1 183 ? -16.805 -3.400 63.531 1.00 90.50 183 SER A O 1
ATOM 1335 N N . LYS A 1 184 ? -16.506 -4.821 61.818 1.00 89.31 184 LYS A N 1
ATOM 1336 C CA . LYS A 1 184 ? -16.376 -6.037 62.646 1.00 89.31 184 LYS A CA 1
ATOM 1337 C C . LYS A 1 184 ? -15.090 -6.051 63.477 1.00 89.31 184 LYS A C 1
ATOM 1339 O O . LYS A 1 184 ? -15.121 -6.497 64.619 1.00 89.31 184 LYS A O 1
ATOM 1344 N N . GLU A 1 185 ? -13.979 -5.569 62.924 1.00 87.94 185 GLU A N 1
ATOM 1345 C CA . GLU A 1 185 ? -12.693 -5.461 63.625 1.00 87.94 185 GLU A CA 1
ATOM 1346 C C . GLU A 1 185 ? -12.723 -4.380 64.718 1.00 87.94 185 GLU A C 1
ATOM 1348 O O . GLU A 1 185 ? -12.225 -4.605 65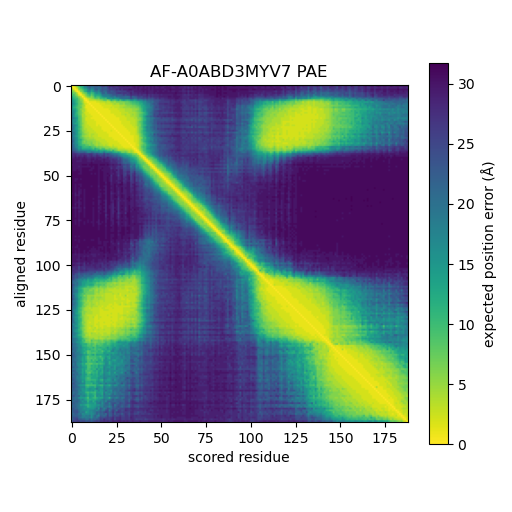.815 1.00 87.94 185 GLU A O 1
ATOM 1353 N N . LEU A 1 186 ? -13.393 -3.248 64.469 1.00 84.25 186 LEU A N 1
ATOM 1354 C CA . LEU A 1 186 ? -13.539 -2.148 65.432 1.00 84.25 186 LEU A CA 1
ATOM 1355 C C . LEU A 1 186 ? -14.534 -2.440 66.582 1.00 84.25 186 LEU A C 1
ATOM 1357 O O . LEU A 1 186 ? -14.570 -1.700 67.562 1.00 84.25 186 LEU A O 1
ATOM 1361 N N . MET A 1 187 ? -15.326 -3.514 66.487 1.00 67.12 187 MET A N 1
ATOM 1362 C CA . MET A 1 187 ? -16.236 -3.989 67.545 1.00 67.12 187 MET A CA 1
ATOM 1363 C C . MET A 1 187 ? -15.666 -5.161 68.375 1.00 67.12 187 MET A C 1
ATOM 1365 O O . MET A 1 187 ? -16.436 -5.860 69.041 1.00 67.12 187 MET A O 1
ATOM 1369 N N . ARG A 1 188 ? -14.349 -5.405 68.327 1.00 57.34 188 ARG A N 1
ATOM 1370 C CA . ARG A 1 188 ? -13.684 -6.560 68.952 1.00 57.34 188 ARG A CA 1
ATOM 1371 C C . ARG A 1 188 ? -12.663 -6.182 70.029 1.00 57.34 188 ARG A C 1
ATOM 1373 O O . ARG A 1 188 ? -12.543 -7.002 70.968 1.00 57.34 188 ARG A O 1
#

Radius of gyration: 38.91 Å; Cα contacts (8 Å, |Δi|>4): 36; chains: 1; bounding box: 88×42×105 Å

Solvent-accessible surface area (backbone atoms only — not comparable to full-atom values): 11966 Å² total; per-residue (Å²): 138,78,83,79,69,82,73,80,44,76,64,55,56,46,50,55,50,47,52,53,35,52,52,47,35,52,53,23,49,54,45,24,53,59,33,67,47,76,87,68,76,89,75,78,80,70,81,78,88,68,80,87,85,79,88,79,91,81,91,87,88,86,81,91,89,81,91,89,92,83,82,91,86,88,84,91,76,94,74,95,75,86,79,84,81,85,50,90,84,51,88,76,72,74,74,70,53,95,84,60,74,77,79,59,63,69,57,55,52,51,50,26,54,54,47,25,52,52,21,48,54,53,30,52,53,35,49,49,52,50,53,52,51,53,49,48,54,54,47,54,60,75,66,54,55,70,66,60,53,51,51,52,55,51,49,55,53,48,54,55,48,51,54,48,51,50,52,52,51,51,48,54,55,49,52,50,52,51,52,52,51,53,54,57,60,75,74,110

Sequence (188 aa):
MDIIQPDETPAQAWEASLDATCNRLMSQYLSLLRAAAPATTTTSLSSSSGSSSYPDQNDGGAVVHSGVGVGSSSNSSANIRGQVGTDPRAGGWLMRNADDPPPPLAADVLLGAVQAKLAAENLCVASSNALDLIRTLRLSVLLLDEELIRAEEEEEALELLESSLEAEGECAVLEAKLSELRSKELMR

Secondary structure (DSSP, 8-state):
---------HHHHHHHHHHHHHHHHHHHHHHHHHHHS--------------------------------------------------TTS-------TTSPPP-HHHHHHHHHHHHHHHHHHHHHHHHHHHHHHHHHHHHHHT--HHHHHHHHHHHHHHHHHHHHHHHHHHHHHHHHHHHHHHHHHT-

Organism: NCBI:txid259834

pLDDT: mean 71.32, std 24.04, range [28.42, 96.56]

Foldseek 3Di:
DDDPDPPCDPVNVLVVLLVVLVVLLVVLVVQLVVLPDPPDDCPDPPPCPDDDDDDDDDDDDDDDDDDDDDDDDDDDDDDDDDDDDDDVPPPPPVPPDPPNDDDPVVVSNVVSVVSNVVSVVSNVVSVVSNVVSVVVVVVVVVVPDPPVVVVVVVVVVVVVVVVVVVVVVVVVVVVVVVVVVVVVVVVD

Mean predicted align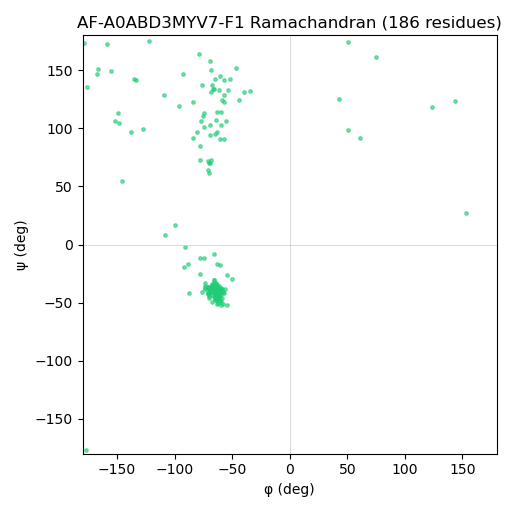ed error: 19.99 Å